Protein AF-A0A7S1FK94-F1 (afdb_monomer)

Organism: Noctiluca scintillans (NCBI:txid2966)

Foldseek 3Di:
DVVVVVVVVVVVVVVLVVVVVVLVVVVVVCVVVPPPDPVVVVVSVVVVVVSVVVVVVVVVVVVVVVVVVVVPDPPPDPPPDDPDPPDDDDDDDDDDDDDDDDDDDDDDDDDDDDDDDDDDDDDDDDDDDDDDDDDPPPPDPPPPPPVVPDPPPVCPPCVVVVVVVVVVVVVVVVVVVVVCLDLVVVLVVCCVVCVQCLPPVDPPRHDADEAEEDEDLACPDSVVVSVVVSCVVRVYHYDYDYDPQDDDPPDDRSRPPD

Radius of gyration: 39.25 Å; Cα contacts (8 Å, |Δi|>4): 78; chains: 1; bounding box: 86×48×111 Å

Sequence (258 aa):
NSRRCTWRLLVYMVVSVVAIVFLFLWQWAALQCGFNFMVLRFASLCLFLCFFVWSLMLWTHLALTLFFRRISFPATAPSEGEMVPVAVMDSDEDLDCCYTIQNPTSREQLNGRMPSNRSVSSWVVGPRASFLGGSGVRRTKISGSQRVRLCCMKCGSGYCVIVALLISSYVLLRCLGVYWQSYGALEAELDDRWGFLIDDTRDDVSAPVWLGEFGTDSSGSRWWRHITRYAQGHHLDFAYWSFNGEKRTNHDESFGIV

Mean predicted aligned error: 18.37 Å

InterPro domains:
  IPR017853 Glycoside hydrolase superfamily [SSF51445] (180-250)

Secondary structure (DSSP, 8-state):
-HHHHHHHHHHHHHHHHHHHHHHHHHHHHHHHTT---HHHHHHHHHHHHHHHHHHHHHHHHHHHHHHHHHHS-------S---------------------------------------------------------------TTSTTS-STTS---HHHHHHHHHHHHHHHHHHHHHHHTSHHHHHHHHHHHTGGGS-TT-TTT----EEEEE--S-TT-HHHHHHHHHHHHTT-EEEE--TT----TTS---SS--

pLDDT: mean 72.31, std 17.73, range [38.31, 97.5]

Structure (mmCIF, N/CA/C/O backbone):
data_AF-A0A7S1FK94-F1
#
_entry.id   AF-A0A7S1FK94-F1
#
loop_
_atom_site.group_PDB
_atom_site.id
_atom_site.type_symbol
_atom_site.label_atom_id
_atom_site.label_alt_id
_atom_site.label_comp_id
_atom_site.label_asym_id
_atom_site.label_entity_id
_atom_site.label_seq_id
_atom_site.pdbx_PDB_ins_code
_atom_site.Cartn_x
_atom_site.Cartn_y
_atom_site.Cartn_z
_atom_site.occupancy
_atom_site.B_iso_or_equiv
_atom_site.auth_seq_id
_atom_site.auth_comp_id
_atom_site.auth_asym_id
_atom_site.auth_atom_id
_atom_site.pdbx_PDB_model_num
ATOM 1 N N . ASN A 1 1 ? 45.232 12.656 -27.172 1.00 58.41 1 ASN A N 1
ATOM 2 C CA . ASN A 1 1 ? 43.784 12.504 -26.879 1.00 58.41 1 ASN A CA 1
ATOM 3 C C . ASN A 1 1 ? 43.406 11.374 -25.911 1.00 58.41 1 ASN A C 1
ATOM 5 O O . ASN A 1 1 ? 42.414 11.534 -25.215 1.00 58.41 1 ASN A O 1
ATOM 9 N N . SER A 1 2 ? 44.175 10.280 -25.789 1.00 57.91 2 SER A N 1
ATOM 10 C CA . SER A 1 2 ? 43.856 9.157 -24.875 1.00 57.91 2 SER A CA 1
ATOM 11 C C . SER A 1 2 ? 43.734 9.557 -23.386 1.00 57.91 2 SER A C 1
ATOM 13 O O . SER A 1 2 ? 42.733 9.243 -22.745 1.00 57.91 2 SER A O 1
ATOM 15 N N . ARG A 1 3 ? 44.662 10.376 -22.860 1.00 63.84 3 ARG A N 1
ATOM 16 C CA . ARG A 1 3 ? 44.668 10.792 -21.438 1.00 63.84 3 ARG A CA 1
ATOM 17 C C . ARG A 1 3 ? 43.469 11.650 -20.998 1.00 63.84 3 ARG A C 1
ATOM 19 O O . ARG A 1 3 ? 43.142 11.672 -19.820 1.00 63.84 3 ARG A O 1
ATOM 26 N N . ARG A 1 4 ? 42.793 12.350 -21.921 1.00 72.12 4 ARG A N 1
ATOM 27 C CA . ARG A 1 4 ? 41.588 13.143 -21.594 1.00 72.12 4 ARG A CA 1
ATOM 28 C C . ARG A 1 4 ? 40.328 12.271 -21.492 1.00 72.12 4 ARG A C 1
ATOM 30 O O . ARG A 1 4 ? 39.404 12.639 -20.776 1.00 72.12 4 ARG A O 1
ATOM 37 N N . CYS A 1 5 ? 40.294 11.117 -22.169 1.00 65.19 5 CYS A N 1
ATOM 38 C CA . CYS A 1 5 ? 39.179 10.167 -22.065 1.00 65.19 5 CYS A CA 1
ATOM 39 C C . CYS A 1 5 ? 39.219 9.382 -20.750 1.00 65.19 5 CYS A C 1
ATOM 41 O O . CYS A 1 5 ? 38.184 9.224 -20.109 1.00 65.19 5 CYS A O 1
ATOM 43 N N . THR A 1 6 ? 40.404 8.944 -20.317 1.00 75.19 6 THR A N 1
ATOM 44 C CA . THR A 1 6 ? 40.563 8.219 -19.046 1.00 75.19 6 THR A CA 1
ATOM 45 C C . THR A 1 6 ? 40.198 9.082 -17.841 1.00 75.19 6 THR A C 1
ATOM 47 O O . THR A 1 6 ? 39.550 8.594 -16.923 1.00 75.19 6 THR A O 1
ATOM 50 N N . TRP A 1 7 ? 40.524 10.378 -17.871 1.00 77.88 7 TRP A N 1
ATOM 51 C CA . TRP A 1 7 ? 40.192 11.295 -16.776 1.00 77.88 7 TRP A CA 1
ATOM 52 C C . TRP A 1 7 ? 38.682 11.516 -16.619 1.00 77.88 7 TRP A C 1
ATOM 54 O O . TRP A 1 7 ? 38.168 11.492 -15.507 1.00 77.88 7 TRP A O 1
ATOM 64 N N . ARG A 1 8 ? 37.942 11.660 -17.727 1.00 79.06 8 ARG A N 1
ATOM 65 C CA . ARG A 1 8 ? 36.474 11.789 -17.681 1.00 79.06 8 ARG A CA 1
ATOM 66 C C . ARG A 1 8 ? 35.814 10.527 -17.128 1.00 79.06 8 ARG A C 1
ATOM 68 O O . ARG A 1 8 ? 34.938 10.632 -16.281 1.00 79.06 8 ARG A O 1
ATOM 75 N N . LEU A 1 9 ? 36.272 9.350 -17.557 1.00 74.62 9 LEU A N 1
ATOM 76 C CA . LEU A 1 9 ? 35.799 8.062 -17.037 1.00 74.62 9 LEU A CA 1
ATOM 77 C C . LEU A 1 9 ? 36.039 7.914 -15.531 1.00 74.62 9 LEU A C 1
ATOM 79 O O . LEU A 1 9 ? 35.134 7.499 -14.811 1.00 74.62 9 LEU A O 1
ATOM 83 N N . LEU A 1 10 ? 37.225 8.305 -15.060 1.00 81.56 10 LEU A N 1
ATOM 84 C CA . LEU A 1 10 ? 37.561 8.286 -13.640 1.00 81.56 10 LEU A CA 1
ATOM 85 C C . LEU A 1 10 ? 36.635 9.212 -12.837 1.00 81.56 10 LEU A C 1
ATOM 87 O O . LEU A 1 10 ? 36.090 8.796 -11.821 1.00 81.56 10 LEU A O 1
ATOM 91 N N . VAL A 1 11 ? 36.398 10.437 -13.321 1.00 85.50 11 VAL A N 1
ATOM 92 C CA . VAL A 1 11 ? 35.489 11.394 -12.670 1.00 85.50 11 VAL A CA 1
ATOM 93 C C . VAL A 1 11 ? 34.067 10.842 -12.596 1.00 85.50 11 VAL A C 1
ATOM 95 O O . VAL A 1 11 ? 33.463 10.887 -11.529 1.00 85.50 11 VAL A O 1
ATOM 98 N N . TYR A 1 12 ? 33.540 10.266 -13.681 1.00 76.25 12 TYR A N 1
ATOM 99 C CA . TYR A 1 12 ? 32.202 9.667 -13.659 1.00 76.25 12 TYR A CA 1
ATOM 100 C C . TYR A 1 12 ? 32.105 8.482 -12.697 1.00 76.25 12 TYR A C 1
ATOM 102 O O . TYR A 1 12 ? 31.100 8.359 -11.995 1.00 76.25 12 TYR A O 1
ATOM 110 N N . MET A 1 13 ? 33.141 7.640 -12.618 1.00 78.00 13 MET A N 1
ATOM 111 C CA . MET A 1 13 ? 33.193 6.559 -11.632 1.00 78.00 13 MET A CA 1
ATOM 112 C C . MET A 1 13 ? 33.174 7.100 -10.203 1.00 78.00 13 MET A C 1
ATOM 114 O O . MET A 1 13 ? 32.351 6.660 -9.405 1.00 78.00 13 MET A O 1
ATOM 118 N N . VAL A 1 14 ? 34.021 8.084 -9.892 1.00 85.25 14 VAL A N 1
ATOM 119 C CA . VAL A 1 14 ? 34.095 8.675 -8.549 1.00 85.25 14 VAL A CA 1
ATOM 120 C C . VAL A 1 14 ? 32.767 9.328 -8.167 1.00 85.25 14 VAL A C 1
ATOM 122 O O . VAL A 1 14 ? 32.246 9.046 -7.094 1.00 85.25 14 VAL A O 1
ATOM 125 N N . VAL A 1 15 ? 32.167 10.126 -9.055 1.00 82.06 15 VAL A N 1
ATOM 126 C CA . VAL A 1 15 ? 30.867 10.771 -8.801 1.00 82.06 15 VAL A CA 1
ATOM 127 C C . VAL A 1 15 ? 29.762 9.733 -8.584 1.00 82.06 15 VAL A C 1
ATOM 129 O O . VAL A 1 15 ? 28.951 9.889 -7.674 1.00 82.06 15 VAL A O 1
ATOM 132 N N . SER A 1 16 ? 29.752 8.649 -9.364 1.00 78.12 16 SER A N 1
ATOM 133 C CA . SER A 1 16 ? 28.753 7.580 -9.215 1.00 78.12 16 SER A CA 1
ATOM 134 C C . SER A 1 16 ? 28.905 6.840 -7.888 1.00 78.12 16 SER A C 1
ATOM 136 O O . SER A 1 16 ? 27.914 6.591 -7.208 1.00 78.12 16 SER A O 1
ATOM 138 N N . VAL A 1 17 ? 30.140 6.520 -7.490 1.00 81.19 17 VAL A N 1
ATOM 139 C CA . VAL A 1 17 ? 30.419 5.859 -6.207 1.00 81.19 17 VAL A CA 1
ATOM 140 C C . VAL A 1 17 ? 30.039 6.769 -5.040 1.00 81.19 17 VAL A C 1
ATOM 142 O O . VAL A 1 17 ? 29.364 6.315 -4.121 1.00 81.19 17 VAL A O 1
ATOM 145 N N . VAL A 1 18 ? 30.391 8.057 -5.096 1.00 83.94 18 VAL A N 1
ATOM 146 C CA . VAL A 1 18 ? 30.016 9.037 -4.063 1.00 83.94 18 VAL A CA 1
ATOM 147 C C . VAL A 1 18 ? 28.494 9.165 -3.951 1.00 83.94 18 VAL A C 1
ATOM 149 O O . VAL A 1 18 ? 27.973 9.155 -2.839 1.00 83.94 18 VAL A O 1
ATOM 152 N N . ALA A 1 19 ? 27.769 9.214 -5.072 1.00 80.50 19 ALA A N 1
ATOM 153 C CA . ALA A 1 19 ? 26.308 9.262 -5.068 1.00 80.50 19 ALA A CA 1
ATOM 154 C C . ALA A 1 19 ? 25.684 7.999 -4.446 1.00 80.50 19 ALA A C 1
ATOM 156 O O . ALA A 1 19 ? 24.764 8.108 -3.637 1.00 80.50 19 ALA A O 1
ATOM 157 N N . ILE A 1 20 ? 26.208 6.810 -4.768 1.00 80.50 20 ILE A N 1
ATOM 158 C CA . ILE A 1 20 ? 25.744 5.542 -4.183 1.00 80.50 20 ILE A CA 1
ATOM 159 C C . ILE A 1 20 ? 25.988 5.523 -2.671 1.00 80.50 20 ILE A C 1
ATOM 161 O O . ILE A 1 20 ? 25.076 5.198 -1.913 1.00 80.50 20 ILE A O 1
ATOM 165 N N . VAL A 1 21 ? 27.187 5.906 -2.225 1.00 82.19 21 VAL A N 1
ATOM 166 C CA . VAL A 1 21 ? 27.528 5.964 -0.795 1.00 82.19 21 VAL A CA 1
ATOM 167 C C . VAL A 1 21 ? 26.631 6.964 -0.065 1.00 82.19 21 VAL A C 1
ATOM 169 O O . VAL A 1 21 ? 26.117 6.648 1.004 1.00 82.19 21 VAL A O 1
ATOM 172 N N . PHE A 1 22 ? 26.377 8.135 -0.652 1.00 83.50 22 PHE A N 1
ATOM 173 C CA . PHE A 1 22 ? 25.498 9.142 -0.059 1.00 83.50 22 PHE A CA 1
ATOM 174 C C . PHE A 1 22 ? 24.050 8.646 0.072 1.00 83.50 22 PHE A C 1
ATOM 176 O O . PHE A 1 22 ? 23.436 8.825 1.122 1.00 83.50 22 PHE A O 1
ATOM 183 N N . LEU A 1 23 ? 23.517 7.962 -0.948 1.00 79.38 23 LEU A N 1
ATOM 184 C CA . LEU A 1 23 ? 22.186 7.343 -0.888 1.00 79.38 23 LEU A CA 1
ATOM 185 C C . LEU A 1 23 ? 22.103 6.262 0.196 1.00 79.38 23 LEU A C 1
ATOM 187 O O . LEU A 1 23 ? 21.102 6.184 0.908 1.00 79.38 23 LEU A O 1
ATOM 191 N N . PHE A 1 24 ? 23.160 5.463 0.350 1.00 81.00 24 PHE A N 1
ATOM 192 C CA . PHE A 1 24 ? 23.227 4.417 1.369 1.00 81.00 24 PHE A CA 1
ATOM 193 C C . PHE A 1 24 ? 23.283 5.006 2.785 1.00 81.00 24 PHE A C 1
ATOM 195 O O . PHE A 1 24 ? 22.547 4.571 3.669 1.00 81.00 24 PHE A O 1
ATOM 202 N N . LEU A 1 25 ? 24.106 6.041 2.989 1.00 82.00 25 LEU A N 1
ATOM 203 C CA . LEU A 1 25 ? 24.198 6.763 4.261 1.00 82.00 25 LEU A CA 1
ATOM 204 C C . LEU A 1 25 ? 22.883 7.465 4.609 1.00 82.00 25 LEU A C 1
ATOM 206 O O . LEU A 1 25 ? 22.470 7.438 5.767 1.00 82.00 25 LEU A O 1
ATOM 210 N N . TRP A 1 26 ? 22.194 8.039 3.621 1.00 82.19 26 TRP A N 1
ATOM 211 C CA . TRP A 1 26 ? 20.877 8.633 3.832 1.00 82.19 26 TRP A CA 1
ATOM 212 C C . TRP A 1 26 ? 19.838 7.571 4.221 1.00 82.19 26 TRP A C 1
ATOM 214 O O . TRP A 1 26 ? 19.131 7.756 5.211 1.00 82.19 26 TRP A O 1
ATOM 224 N N . GLN A 1 27 ? 19.771 6.431 3.524 1.00 77.06 27 GLN A N 1
ATOM 225 C CA . GLN A 1 27 ? 18.874 5.333 3.914 1.00 77.06 27 GLN A CA 1
ATOM 226 C C . GLN A 1 27 ? 19.168 4.815 5.325 1.00 77.06 27 GLN A C 1
ATOM 228 O O . GLN A 1 27 ? 18.238 4.591 6.101 1.00 77.06 27 GLN A O 1
ATOM 233 N N . TRP A 1 28 ? 20.446 4.662 5.675 1.00 82.31 28 TRP A N 1
ATOM 234 C CA . TRP A 1 28 ? 20.862 4.224 7.004 1.00 82.31 28 TRP A CA 1
ATOM 235 C C . TRP A 1 28 ? 20.478 5.234 8.095 1.00 82.31 28 TRP A C 1
ATOM 237 O O . TRP A 1 28 ? 19.907 4.845 9.112 1.00 82.31 28 TRP A O 1
ATOM 247 N N . ALA A 1 29 ? 20.692 6.533 7.864 1.00 78.81 29 ALA A N 1
ATOM 248 C CA . ALA A 1 29 ? 20.262 7.585 8.786 1.00 78.81 29 ALA A CA 1
ATOM 249 C C . ALA A 1 29 ? 18.728 7.628 8.936 1.00 78.81 29 ALA A C 1
ATOM 251 O O . ALA A 1 29 ? 18.215 7.740 10.047 1.00 78.81 29 ALA A O 1
ATOM 252 N N . ALA A 1 30 ? 17.984 7.460 7.838 1.00 70.75 30 ALA A N 1
ATOM 253 C CA . ALA A 1 30 ? 16.522 7.413 7.863 1.00 70.75 30 ALA A CA 1
ATOM 254 C C . ALA A 1 30 ? 15.977 6.198 8.640 1.00 70.75 30 ALA A C 1
ATOM 256 O O . ALA A 1 30 ? 14.941 6.308 9.295 1.00 70.75 30 ALA A O 1
ATOM 257 N N . LEU A 1 31 ? 16.678 5.057 8.599 1.00 72.81 31 LEU A N 1
ATOM 258 C CA . LEU A 1 31 ? 16.360 3.870 9.400 1.00 72.81 31 LEU A CA 1
ATOM 259 C C . LEU A 1 31 ? 16.550 4.118 10.903 1.00 72.81 31 LEU A C 1
ATOM 261 O O . LEU A 1 31 ? 15.706 3.697 11.689 1.00 72.81 31 LEU A O 1
ATOM 265 N N . GLN A 1 32 ? 17.616 4.821 11.296 1.00 78.50 32 GLN A N 1
ATOM 266 C CA . GLN A 1 32 ? 17.903 5.128 12.705 1.00 78.50 32 GLN A CA 1
ATOM 267 C C . GLN A 1 32 ? 16.914 6.131 13.314 1.00 78.50 32 GLN A C 1
ATOM 269 O O . GLN A 1 32 ? 16.614 6.060 14.501 1.00 78.50 32 GLN A O 1
ATOM 274 N N . CYS A 1 33 ? 16.362 7.046 12.515 1.00 76.12 33 CYS A N 1
ATOM 275 C CA . CYS A 1 33 ? 15.446 8.076 13.011 1.00 76.12 33 CYS A CA 1
ATOM 276 C C . CYS A 1 33 ? 13.993 7.605 13.217 1.00 76.12 33 CYS A C 1
ATOM 278 O O . CYS A 1 33 ? 13.135 8.444 13.481 1.00 76.12 33 CYS A O 1
ATOM 280 N N . GLY A 1 34 ? 13.680 6.310 13.071 1.00 60.22 34 GLY A N 1
ATOM 281 C CA . GLY A 1 34 ? 12.337 5.773 13.352 1.00 60.22 34 GLY A CA 1
ATOM 282 C C . GLY A 1 34 ? 11.213 6.357 12.483 1.00 60.22 34 GLY A C 1
ATOM 283 O O . GLY A 1 34 ? 10.035 6.198 12.793 1.00 60.22 34 GLY A O 1
ATOM 284 N N . PHE A 1 35 ? 11.552 7.043 11.387 1.00 57.69 35 PHE A N 1
ATOM 285 C CA . PHE A 1 35 ? 10.573 7.679 10.512 1.00 57.69 35 PHE A CA 1
ATOM 286 C C . PHE A 1 35 ? 9.861 6.613 9.666 1.00 57.69 35 PHE A C 1
ATOM 288 O O . PHE A 1 35 ? 10.364 6.144 8.641 1.00 57.69 35 PHE A O 1
ATOM 295 N N . ASN A 1 36 ? 8.661 6.238 10.107 1.00 56.22 36 ASN A N 1
ATOM 296 C CA . ASN A 1 36 ? 7.757 5.275 9.473 1.00 56.22 36 ASN A CA 1
ATOM 297 C C . ASN A 1 36 ? 7.070 5.838 8.212 1.00 56.22 36 ASN A C 1
ATOM 299 O O . ASN A 1 36 ? 5.850 5.822 8.080 1.00 56.22 36 ASN A O 1
ATOM 303 N N . PHE A 1 37 ? 7.843 6.328 7.241 1.00 61.94 37 PHE A N 1
ATOM 304 C CA . PHE A 1 37 ? 7.302 6.631 5.916 1.00 61.94 37 PHE A CA 1
ATOM 305 C C . PHE A 1 37 ? 7.664 5.525 4.928 1.00 61.94 37 PHE A C 1
ATOM 307 O O . PHE A 1 37 ? 8.642 5.598 4.179 1.00 61.94 37 PHE A O 1
ATOM 314 N N . MET A 1 38 ? 6.801 4.512 4.884 1.00 63.00 38 MET A N 1
ATOM 315 C CA . MET A 1 38 ? 6.767 3.482 3.842 1.00 63.00 38 MET A CA 1
ATOM 316 C C . MET A 1 38 ? 6.782 4.107 2.430 1.00 63.00 38 MET A C 1
ATOM 318 O O . MET A 1 38 ? 7.472 3.623 1.536 1.00 63.00 38 MET A O 1
ATOM 322 N N . VAL A 1 39 ? 6.131 5.267 2.268 1.00 64.38 39 VAL A N 1
ATOM 323 C CA . VAL A 1 39 ? 6.123 6.071 1.034 1.00 64.38 39 VAL A CA 1
ATOM 324 C C . VAL A 1 39 ? 7.507 6.645 0.699 1.00 64.38 39 VAL A C 1
ATOM 326 O O . VAL A 1 39 ? 7.907 6.623 -0.462 1.00 64.38 39 VAL A O 1
ATOM 329 N N . LEU A 1 40 ? 8.280 7.103 1.693 1.00 68.00 40 LEU A N 1
ATOM 330 C CA . LEU A 1 40 ? 9.631 7.633 1.467 1.00 68.00 40 LEU A CA 1
ATOM 331 C C . LEU A 1 40 ? 10.612 6.509 1.119 1.00 68.00 40 LEU A C 1
ATOM 333 O O . LEU A 1 40 ? 11.468 6.685 0.253 1.00 68.00 40 LEU A O 1
ATOM 337 N N . ARG A 1 41 ? 10.454 5.331 1.741 1.00 70.44 41 ARG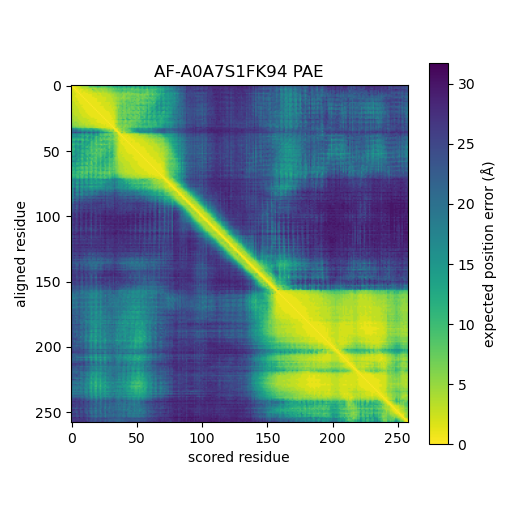 A N 1
ATOM 338 C CA . ARG A 1 41 ? 11.221 4.127 1.380 1.00 70.44 41 ARG A CA 1
ATOM 339 C C . ARG A 1 41 ? 10.910 3.682 -0.043 1.00 70.44 41 ARG A C 1
ATOM 341 O O . ARG A 1 41 ? 11.835 3.379 -0.791 1.00 70.44 41 ARG A O 1
ATOM 348 N N . PHE A 1 42 ? 9.640 3.711 -0.441 1.00 74.19 42 PHE A N 1
ATOM 349 C CA . PHE A 1 42 ? 9.228 3.360 -1.798 1.00 74.19 42 PHE A CA 1
ATOM 350 C C . PHE A 1 42 ? 9.737 4.372 -2.833 1.00 74.19 42 PHE A C 1
ATOM 352 O O . PHE A 1 42 ? 10.287 3.976 -3.859 1.00 74.19 42 PHE A O 1
ATOM 359 N N . ALA A 1 43 ? 9.643 5.674 -2.543 1.00 74.00 43 ALA A N 1
ATOM 360 C CA . ALA A 1 43 ? 10.191 6.729 -3.393 1.00 74.00 43 ALA A CA 1
ATOM 361 C C . ALA A 1 43 ? 11.723 6.633 -3.510 1.00 74.00 43 ALA A C 1
ATOM 363 O O . ALA A 1 43 ? 12.264 6.740 -4.609 1.00 74.00 43 ALA A O 1
ATOM 364 N N . SER A 1 44 ? 12.419 6.356 -2.404 1.00 76.81 44 SER A N 1
ATOM 365 C CA . SER A 1 44 ? 13.870 6.136 -2.381 1.00 76.81 44 SER A CA 1
ATOM 366 C C . SER A 1 44 ? 14.274 4.910 -3.204 1.00 76.81 44 SER A C 1
ATOM 368 O O . SER A 1 44 ? 15.185 5.005 -4.024 1.00 76.81 44 SER A O 1
ATOM 370 N N . LEU A 1 45 ? 13.559 3.788 -3.065 1.00 79.56 45 LEU A N 1
ATOM 371 C CA . LEU A 1 45 ? 13.759 2.590 -3.888 1.00 79.56 45 LEU A CA 1
ATOM 372 C C . LEU A 1 45 ? 13.515 2.870 -5.373 1.00 79.56 45 LEU A C 1
ATOM 374 O O . LEU A 1 45 ? 14.311 2.448 -6.207 1.00 79.56 45 LEU A O 1
ATOM 378 N N . CYS A 1 46 ? 12.464 3.619 -5.712 1.00 78.25 46 CYS A N 1
ATOM 379 C CA . CYS A 1 46 ? 12.186 4.005 -7.094 1.00 78.25 46 CYS A CA 1
ATOM 380 C C . CYS A 1 46 ? 13.304 4.882 -7.671 1.00 78.25 46 CYS A C 1
ATOM 382 O O . CYS A 1 46 ? 13.780 4.615 -8.772 1.00 78.25 46 CYS A O 1
ATOM 384 N N . LEU A 1 47 ? 13.772 5.888 -6.926 1.00 79.25 47 LEU A N 1
ATOM 385 C CA . LEU A 1 47 ? 14.888 6.741 -7.348 1.00 79.25 47 LEU A CA 1
ATOM 386 C C . LEU A 1 47 ? 16.189 5.945 -7.492 1.00 79.25 47 LEU A C 1
ATOM 388 O O . LEU A 1 47 ? 16.916 6.138 -8.467 1.00 79.25 47 LEU A O 1
ATOM 392 N N . PHE A 1 48 ? 16.455 5.016 -6.572 1.00 81.38 48 PHE A N 1
ATOM 393 C CA . PHE A 1 48 ? 17.612 4.129 -6.641 1.00 81.38 48 PHE A CA 1
ATOM 394 C C . PHE A 1 48 ? 17.558 3.228 -7.877 1.00 81.38 48 PHE A C 1
ATOM 396 O O . PHE A 1 48 ? 18.540 3.142 -8.610 1.00 81.38 48 PHE A O 1
ATOM 403 N N . LEU A 1 49 ? 16.409 2.609 -8.161 1.00 81.25 49 LEU A N 1
ATOM 404 C CA . LEU A 1 49 ? 16.222 1.776 -9.350 1.00 81.25 49 LEU A CA 1
ATOM 405 C C . LEU A 1 49 ? 16.347 2.594 -10.640 1.00 81.25 49 LEU A C 1
ATOM 407 O O . LEU A 1 49 ? 17.030 2.158 -11.564 1.00 81.25 49 LEU A O 1
ATOM 411 N N . CYS A 1 50 ? 15.771 3.798 -10.695 1.00 79.88 50 CYS A N 1
ATOM 412 C CA . CYS A 1 50 ? 15.933 4.708 -11.831 1.00 79.88 50 CYS A CA 1
ATOM 413 C C . CYS A 1 50 ? 17.406 5.073 -12.059 1.00 79.88 50 CYS A C 1
ATOM 415 O O . CYS A 1 50 ? 17.889 5.007 -13.191 1.00 79.88 50 CYS A O 1
ATOM 417 N N . PHE A 1 51 ? 18.138 5.407 -10.992 1.00 81.00 51 PHE A N 1
ATOM 418 C CA . PHE A 1 51 ? 19.561 5.734 -11.080 1.00 81.00 51 PHE A CA 1
ATOM 419 C C . PHE A 1 51 ? 20.404 4.519 -11.482 1.00 81.00 51 PHE A C 1
ATOM 421 O O . PHE A 1 51 ? 21.294 4.632 -12.326 1.00 81.00 51 PHE A O 1
ATOM 428 N N . PHE A 1 52 ? 20.099 3.344 -10.931 1.00 81.31 52 PHE A N 1
ATOM 429 C CA . PHE A 1 52 ? 20.771 2.093 -11.263 1.00 81.31 52 PHE A CA 1
ATOM 430 C C . PHE A 1 52 ? 20.577 1.726 -12.738 1.00 81.31 52 PHE A C 1
ATOM 432 O O . PHE A 1 52 ? 21.556 1.451 -13.432 1.00 81.31 52 PHE A O 1
ATOM 439 N N . VAL A 1 53 ? 19.342 1.794 -13.247 1.00 81.94 53 VAL A N 1
ATOM 440 C CA . VAL A 1 53 ? 19.035 1.539 -14.663 1.00 81.94 53 VAL A CA 1
ATOM 441 C C . VAL A 1 53 ? 19.732 2.560 -15.561 1.00 81.94 53 VAL A C 1
ATOM 443 O O . VAL A 1 53 ? 20.374 2.168 -16.536 1.00 81.94 53 VAL A O 1
ATOM 446 N N . TRP A 1 54 ? 19.680 3.850 -15.220 1.00 84.44 54 TRP A N 1
ATOM 447 C CA . TRP A 1 54 ? 20.366 4.899 -15.979 1.00 84.44 54 TRP A CA 1
ATOM 448 C C . TRP A 1 54 ? 21.886 4.681 -16.027 1.00 84.44 54 TRP A C 1
ATOM 450 O O . TRP A 1 54 ? 22.494 4.764 -17.097 1.00 84.44 54 TRP A O 1
ATOM 460 N N . SER A 1 55 ? 22.492 4.313 -14.896 1.00 81.25 55 SER A N 1
ATOM 461 C CA . SER A 1 55 ? 23.913 3.966 -14.810 1.00 81.25 55 SER A CA 1
ATOM 462 C C . SER A 1 55 ? 24.248 2.751 -15.680 1.00 81.25 55 SER A C 1
ATOM 464 O O . SER A 1 55 ? 25.200 2.794 -16.461 1.00 81.25 55 SER A O 1
ATOM 466 N N . LEU A 1 56 ? 23.431 1.694 -15.637 1.00 81.12 56 LEU A N 1
ATOM 467 C CA . LEU A 1 56 ? 23.622 0.501 -16.467 1.00 81.12 56 LEU A CA 1
ATOM 468 C C . LEU A 1 56 ? 23.539 0.830 -17.969 1.00 81.12 56 LEU A C 1
ATOM 470 O O . LEU A 1 56 ? 24.335 0.332 -18.770 1.00 81.12 56 LEU A O 1
ATOM 474 N N . MET A 1 57 ? 22.607 1.704 -18.362 1.00 80.81 57 MET A N 1
ATOM 475 C CA . MET A 1 57 ? 22.482 2.188 -19.741 1.00 80.81 57 MET A CA 1
ATOM 476 C C . MET A 1 57 ? 23.705 3.001 -20.174 1.00 80.81 57 MET A C 1
ATOM 478 O O . MET A 1 57 ? 24.216 2.812 -21.280 1.00 80.81 57 MET A O 1
ATOM 482 N N . LEU A 1 58 ? 24.223 3.863 -19.297 1.00 83.56 58 LEU A N 1
ATOM 483 C CA . LEU A 1 58 ? 25.436 4.625 -19.576 1.00 83.56 58 LEU A CA 1
ATOM 484 C C . LEU A 1 58 ? 26.641 3.691 -19.751 1.00 83.56 58 LEU A C 1
ATOM 486 O O . LEU A 1 58 ? 27.372 3.813 -20.734 1.00 83.56 58 LEU A O 1
ATOM 490 N N . TRP A 1 59 ? 26.813 2.716 -18.854 1.00 83.62 59 TRP A N 1
ATOM 491 C CA . TRP A 1 59 ? 27.894 1.729 -18.913 1.00 83.62 59 TRP A CA 1
ATOM 492 C C . TRP A 1 59 ? 27.834 0.856 -20.164 1.00 83.62 59 TRP A C 1
ATOM 494 O O . TRP A 1 59 ? 28.857 0.659 -20.820 1.00 83.62 59 TRP A O 1
ATOM 504 N N . THR A 1 60 ? 26.650 0.367 -20.532 1.00 81.00 60 THR A N 1
ATOM 505 C CA . THR A 1 60 ? 26.467 -0.443 -21.748 1.00 81.00 60 THR A CA 1
ATOM 506 C C . THR A 1 60 ? 26.746 0.365 -23.011 1.00 81.00 60 THR A C 1
ATOM 508 O O . THR A 1 60 ? 27.471 -0.113 -23.884 1.00 81.00 60 THR A O 1
ATOM 511 N N . HIS A 1 61 ? 26.276 1.612 -23.094 1.00 84.62 61 HIS A N 1
ATOM 512 C CA . HIS A 1 61 ? 26.592 2.494 -24.219 1.00 84.62 61 HIS A CA 1
ATOM 513 C C . HIS A 1 61 ? 28.103 2.752 -24.333 1.00 84.62 61 HIS A C 1
ATOM 515 O O . HIS A 1 61 ? 28.678 2.713 -25.425 1.00 84.62 61 HIS A O 1
ATOM 521 N N . LEU A 1 62 ? 28.772 2.988 -23.204 1.00 82.06 62 LEU A N 1
ATOM 522 C CA . LEU A 1 62 ? 30.208 3.259 -23.161 1.00 82.06 62 LEU A CA 1
ATOM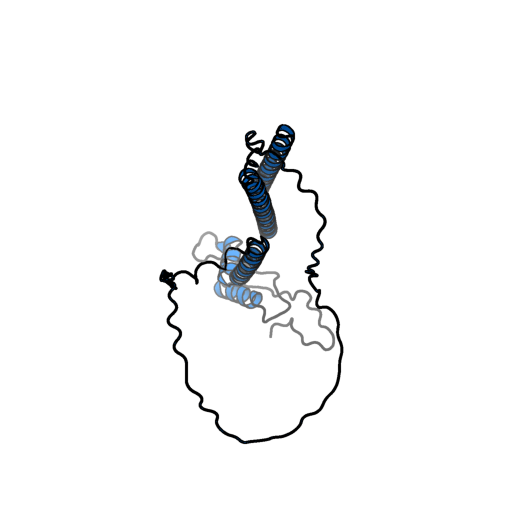 523 C C . LEU A 1 62 ? 31.024 2.013 -23.535 1.00 82.06 62 LEU A C 1
ATOM 525 O O . LEU A 1 62 ? 31.942 2.107 -24.351 1.00 82.06 62 LEU A O 1
ATOM 529 N N . ALA A 1 63 ? 30.636 0.838 -23.033 1.00 82.88 63 ALA A N 1
ATOM 530 C CA . ALA A 1 63 ? 31.230 -0.444 -23.400 1.00 82.88 63 ALA A CA 1
ATOM 531 C C . ALA A 1 63 ? 31.074 -0.737 -24.900 1.00 82.88 63 ALA A C 1
ATOM 533 O O . ALA A 1 63 ? 32.055 -1.091 -25.553 1.00 82.88 63 ALA A O 1
ATOM 534 N N . LEU A 1 64 ? 29.883 -0.514 -25.469 1.00 81.06 64 LEU A N 1
ATOM 535 C CA . LEU A 1 64 ? 29.639 -0.667 -26.906 1.00 81.06 64 LEU A CA 1
ATOM 536 C C . LEU A 1 64 ? 30.478 0.317 -27.727 1.00 81.06 64 LEU A C 1
ATOM 538 O O . LEU A 1 64 ? 31.109 -0.084 -28.700 1.00 81.06 64 LEU A O 1
ATOM 542 N N . THR A 1 65 ? 30.560 1.581 -27.309 1.00 82.81 65 THR A N 1
ATOM 543 C CA . THR A 1 65 ? 31.378 2.596 -27.995 1.00 82.81 65 THR A CA 1
ATOM 544 C C . THR A 1 65 ? 32.858 2.197 -28.015 1.00 82.81 65 THR A C 1
ATOM 546 O O . THR A 1 65 ? 33.525 2.318 -29.045 1.00 82.81 65 THR A O 1
ATOM 549 N N . LEU A 1 66 ? 33.383 1.682 -26.898 1.00 81.38 66 LEU A N 1
ATOM 550 C CA . LEU A 1 66 ? 34.760 1.186 -26.816 1.00 81.38 66 LEU A CA 1
ATOM 551 C C . LEU A 1 66 ? 34.968 -0.090 -27.641 1.00 81.38 66 LEU A C 1
ATOM 553 O O . LEU A 1 66 ? 36.002 -0.233 -28.295 1.00 81.38 66 LEU A O 1
ATOM 557 N N . PHE A 1 67 ? 33.987 -0.992 -27.643 1.00 83.12 67 PHE A N 1
ATOM 558 C CA . PHE A 1 67 ? 34.012 -2.225 -28.423 1.00 83.12 67 PHE A CA 1
ATOM 559 C C . PHE A 1 67 ? 34.044 -1.941 -29.930 1.00 83.12 67 PHE A C 1
ATOM 561 O O . PHE A 1 67 ? 34.935 -2.432 -30.622 1.00 83.12 67 PHE A O 1
ATOM 568 N N . PHE A 1 68 ? 33.160 -1.074 -30.433 1.00 79.00 68 PHE A N 1
ATOM 569 C CA . PHE A 1 68 ? 33.155 -0.678 -31.845 1.00 79.00 68 PHE A CA 1
ATOM 570 C C . PHE A 1 68 ? 34.437 0.046 -32.249 1.00 79.00 68 PHE A C 1
ATOM 572 O O . PHE A 1 68 ? 34.978 -0.228 -33.317 1.00 79.00 68 PHE A O 1
ATOM 579 N N . ARG A 1 69 ? 34.992 0.886 -31.369 1.00 77.44 69 ARG A N 1
ATOM 580 C CA . ARG A 1 69 ? 36.283 1.541 -31.614 1.00 77.44 69 ARG A CA 1
ATOM 581 C C . ARG A 1 69 ? 37.451 0.554 -31.708 1.00 77.44 69 ARG A C 1
ATOM 583 O O . ARG A 1 69 ? 38.422 0.843 -32.397 1.00 77.44 69 ARG A O 1
ATOM 590 N N . ARG A 1 70 ? 37.376 -0.591 -31.021 1.00 79.31 70 ARG A N 1
ATOM 591 C CA . ARG A 1 70 ? 38.385 -1.661 -31.097 1.00 79.31 70 ARG A CA 1
ATOM 592 C C . ARG A 1 70 ? 38.232 -2.527 -32.351 1.00 79.31 70 ARG A C 1
ATOM 594 O O . ARG A 1 70 ? 39.221 -3.083 -32.812 1.00 79.31 70 ARG A O 1
ATOM 601 N N . ILE A 1 71 ? 37.011 -2.647 -32.875 1.00 79.62 71 ILE A N 1
ATOM 602 C CA . ILE A 1 71 ? 36.692 -3.436 -34.077 1.00 79.62 71 ILE A CA 1
ATOM 603 C C . ILE A 1 71 ? 36.885 -2.640 -35.366 1.00 79.62 71 ILE A C 1
ATOM 605 O O . ILE A 1 71 ? 36.983 -3.250 -36.426 1.00 79.62 71 ILE A O 1
ATOM 609 N N . SER A 1 72 ? 36.986 -1.309 -35.309 1.00 76.69 72 SER A N 1
ATOM 610 C CA . SER A 1 72 ? 37.502 -0.519 -36.428 1.00 76.69 72 SER A CA 1
ATOM 611 C C . SER A 1 72 ? 38.890 -1.046 -36.797 1.00 76.69 72 SER A C 1
ATOM 613 O O . SER A 1 72 ? 39.883 -0.731 -36.142 1.00 76.69 72 SER A O 1
ATOM 615 N N . PHE A 1 73 ? 38.907 -1.930 -37.798 1.00 58.72 73 PHE A N 1
ATOM 616 C CA . PHE A 1 73 ? 40.077 -2.635 -38.287 1.00 58.72 73 PHE A CA 1
ATOM 617 C C . PHE A 1 73 ? 41.190 -1.622 -38.554 1.00 58.72 73 PHE A C 1
ATOM 619 O O . PHE A 1 73 ? 40.890 -0.521 -39.032 1.00 58.72 73 PHE A O 1
ATOM 626 N N . PRO A 1 74 ? 42.460 -1.959 -38.264 1.00 64.69 74 PRO A N 1
ATOM 627 C CA . PRO A 1 74 ? 43.554 -1.162 -38.786 1.00 64.69 74 PRO A CA 1
ATOM 628 C C . PRO A 1 74 ? 43.334 -1.100 -40.293 1.00 64.69 74 PRO A C 1
ATOM 630 O O . PRO A 1 74 ? 43.279 -2.143 -40.945 1.00 64.69 74 PRO A O 1
ATOM 633 N N . ALA A 1 75 ? 43.113 0.107 -40.821 1.00 65.62 75 ALA A N 1
ATOM 634 C CA . ALA A 1 75 ? 43.173 0.328 -42.251 1.00 65.62 75 ALA A CA 1
ATOM 635 C C . ALA A 1 75 ? 44.504 -0.282 -42.678 1.00 65.62 75 ALA A C 1
ATOM 637 O O . ALA A 1 75 ? 45.554 0.158 -42.206 1.00 65.62 75 ALA A O 1
ATOM 638 N N . THR A 1 76 ? 44.440 -1.381 -43.428 1.00 65.25 76 THR A N 1
ATOM 639 C CA . THR A 1 76 ? 45.611 -2.026 -44.004 1.00 65.25 76 THR A CA 1
ATOM 640 C C . THR A 1 76 ? 46.377 -0.922 -44.697 1.00 65.25 76 THR A C 1
ATOM 642 O O . THR A 1 76 ? 45.874 -0.342 -45.660 1.00 65.25 76 THR A O 1
ATOM 645 N N . ALA A 1 77 ? 47.526 -0.559 -44.124 1.00 64.25 77 ALA A N 1
ATOM 646 C CA . ALA A 1 77 ? 48.425 0.388 -44.745 1.00 64.25 77 ALA A CA 1
ATOM 647 C C . ALA A 1 77 ? 48.652 -0.120 -46.174 1.00 64.25 77 ALA A C 1
ATOM 649 O O . ALA A 1 77 ? 48.889 -1.325 -46.332 1.00 64.25 77 ALA A O 1
ATOM 650 N N . PRO A 1 78 ? 48.491 0.729 -47.202 1.00 65.62 78 PRO A N 1
ATOM 651 C CA . PRO A 1 78 ? 48.784 0.314 -48.561 1.00 65.62 78 PRO A CA 1
ATOM 652 C C . PRO A 1 78 ? 50.219 -0.207 -48.562 1.00 65.62 78 PRO A C 1
ATOM 654 O O . PRO A 1 78 ? 51.137 0.493 -48.140 1.00 65.62 78 PRO A O 1
ATOM 657 N N . SER A 1 79 ? 50.388 -1.474 -48.933 1.00 66.25 79 SER A N 1
ATOM 658 C CA . SER A 1 79 ? 51.702 -2.072 -49.097 1.00 66.25 79 SER A CA 1
ATOM 659 C C . SER A 1 79 ? 52.434 -1.274 -50.170 1.00 66.25 79 SER A C 1
ATOM 661 O O . SER A 1 79 ? 52.044 -1.304 -51.337 1.00 66.25 79 SER A O 1
ATOM 663 N N . GLU A 1 80 ? 53.460 -0.525 -49.769 1.00 64.94 80 GLU A N 1
ATOM 664 C CA . GLU A 1 80 ? 54.432 0.050 -50.691 1.00 64.94 80 GLU A CA 1
ATOM 665 C C . GLU A 1 80 ? 55.083 -1.102 -51.458 1.00 64.94 80 GLU A C 1
ATOM 667 O O . GLU A 1 80 ? 55.860 -1.868 -50.892 1.00 64.94 80 GLU A O 1
ATOM 672 N N . GLY A 1 81 ? 54.733 -1.263 -52.733 1.00 68.31 81 GLY A N 1
ATOM 673 C CA . GLY A 1 81 ? 55.433 -2.212 -53.591 1.00 68.31 81 GLY A CA 1
ATOM 674 C C . GLY A 1 81 ? 54.597 -2.825 -54.698 1.00 68.31 81 GLY A C 1
ATOM 675 O O . GLY A 1 81 ? 54.449 -4.035 -54.714 1.00 68.31 81 GLY A O 1
ATOM 676 N N . GLU A 1 82 ? 54.116 -2.013 -55.640 1.00 52.78 82 GLU A N 1
ATOM 677 C CA . GLU A 1 82 ? 54.200 -2.364 -57.065 1.00 52.78 82 GLU A CA 1
ATOM 678 C C . GLU A 1 82 ? 53.955 -1.109 -57.913 1.00 52.78 82 GLU A C 1
ATOM 680 O O . GLU A 1 82 ? 52.825 -0.702 -58.175 1.00 52.78 82 GLU A O 1
ATOM 685 N N . MET A 1 83 ? 55.045 -0.447 -58.316 1.00 51.81 83 MET A N 1
ATOM 686 C CA . MET A 1 83 ? 55.012 0.496 -59.432 1.00 51.81 83 MET A CA 1
ATOM 687 C C . MET A 1 83 ? 54.807 -0.318 -60.711 1.00 51.81 83 MET A C 1
ATOM 689 O O . MET A 1 83 ? 55.766 -0.777 -61.328 1.00 51.81 83 MET A O 1
ATO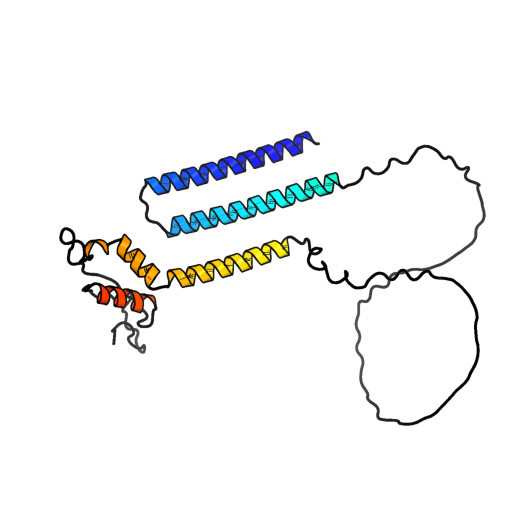M 693 N N . VAL A 1 84 ? 53.549 -0.514 -61.095 1.00 56.22 84 VAL A N 1
ATOM 694 C CA . VAL A 1 84 ? 53.203 -0.934 -62.453 1.00 56.22 84 VAL A CA 1
ATOM 695 C C . VAL A 1 84 ? 53.388 0.286 -63.364 1.00 56.22 84 VAL A C 1
ATOM 697 O O . VAL A 1 84 ? 52.841 1.349 -63.057 1.00 56.22 84 VAL A O 1
ATOM 700 N N . PRO A 1 85 ? 54.167 0.190 -64.457 1.00 55.47 85 PRO A N 1
ATOM 701 C CA . PRO A 1 85 ? 54.322 1.293 -65.391 1.00 55.47 85 PRO A CA 1
ATOM 702 C C . PRO A 1 85 ? 52.967 1.634 -66.013 1.00 55.47 85 PRO A C 1
ATOM 704 O O . PRO A 1 85 ? 52.318 0.801 -66.646 1.00 55.47 85 PRO A O 1
ATOM 707 N N . VAL A 1 86 ? 52.556 2.884 -65.814 1.00 47.62 86 VAL A N 1
ATOM 708 C CA . VAL A 1 86 ? 51.420 3.508 -66.484 1.00 47.62 86 VAL A CA 1
ATOM 709 C C . VAL A 1 86 ? 51.764 3.590 -67.969 1.00 47.62 86 VAL A C 1
ATOM 711 O O . VAL A 1 86 ? 52.533 4.450 -68.396 1.00 47.62 86 VAL A O 1
ATOM 714 N N . ALA A 1 87 ? 51.222 2.660 -68.753 1.00 48.16 87 ALA A N 1
ATOM 715 C CA . ALA A 1 87 ? 51.135 2.825 -70.190 1.00 48.16 87 ALA A CA 1
ATOM 716 C C . ALA A 1 87 ? 50.155 3.972 -70.454 1.00 48.16 87 ALA A C 1
ATOM 718 O O . ALA A 1 87 ? 48.958 3.865 -70.191 1.00 48.16 87 ALA A O 1
ATOM 719 N N . VAL A 1 88 ? 50.703 5.086 -70.931 1.00 51.78 88 VAL A N 1
ATOM 720 C CA . VAL A 1 88 ? 49.953 6.171 -71.555 1.00 51.78 88 VAL A CA 1
ATOM 721 C C . VAL A 1 88 ? 49.275 5.580 -72.791 1.00 51.78 88 VAL A C 1
ATOM 723 O O . VAL A 1 88 ? 49.932 5.327 -73.798 1.00 51.78 88 VAL A O 1
ATOM 726 N N . MET A 1 89 ? 47.976 5.310 -72.694 1.00 40.22 89 MET A N 1
ATOM 727 C CA . MET A 1 89 ? 47.108 5.232 -73.861 1.00 40.22 89 MET A CA 1
ATOM 728 C C . MET A 1 89 ? 46.310 6.528 -73.914 1.00 40.22 89 MET A C 1
ATOM 730 O O . MET A 1 89 ? 45.303 6.684 -73.228 1.00 40.22 89 MET A O 1
ATOM 734 N N . ASP A 1 90 ? 46.822 7.456 -74.721 1.00 49.22 90 ASP A N 1
ATOM 735 C CA . ASP A 1 90 ? 45.993 8.395 -75.466 1.00 49.22 90 ASP A CA 1
ATOM 736 C C . ASP A 1 90 ? 45.085 7.573 -76.380 1.00 49.22 90 ASP A C 1
ATOM 738 O O . ASP A 1 90 ? 45.570 6.820 -77.228 1.00 49.22 90 ASP A O 1
ATOM 742 N N . SER A 1 91 ? 43.778 7.686 -76.204 1.00 46.03 91 SER A N 1
ATOM 743 C CA . SER A 1 91 ? 42.830 7.898 -77.302 1.00 46.03 91 SER A CA 1
ATOM 744 C C . SER A 1 91 ? 41.443 8.068 -76.713 1.00 46.03 91 SER A C 1
ATOM 746 O O . SER A 1 91 ? 40.963 7.242 -75.937 1.00 46.03 91 SER A O 1
ATOM 748 N N . ASP A 1 92 ? 40.844 9.185 -77.098 1.00 48.59 92 ASP A N 1
ATOM 749 C CA . ASP A 1 92 ? 39.416 9.425 -77.117 1.00 48.59 92 ASP A CA 1
ATOM 750 C C . ASP A 1 92 ? 38.645 8.160 -77.507 1.00 48.59 92 ASP A C 1
ATOM 752 O O . ASP A 1 92 ? 38.919 7.583 -78.556 1.00 48.59 92 ASP A O 1
ATOM 756 N N . GLU A 1 93 ? 37.659 7.764 -76.705 1.00 52.78 93 GLU A N 1
ATOM 757 C CA . GLU A 1 93 ? 36.396 7.287 -77.260 1.00 52.78 93 GLU A CA 1
ATOM 758 C C . GLU A 1 93 ? 35.282 7.321 -76.210 1.00 52.78 93 GLU A C 1
ATOM 760 O O . GLU A 1 93 ? 35.409 6.862 -75.071 1.00 52.78 93 GLU A O 1
ATOM 765 N N . ASP A 1 94 ? 34.192 7.936 -76.650 1.00 50.03 94 ASP A N 1
ATOM 766 C CA . ASP A 1 94 ? 32.888 8.053 -76.027 1.00 50.03 94 ASP A CA 1
ATOM 767 C C . ASP A 1 94 ? 32.376 6.735 -75.444 1.00 50.03 94 ASP A C 1
ATOM 769 O O . ASP A 1 94 ? 32.350 5.722 -76.136 1.00 50.03 94 ASP A O 1
ATOM 773 N N . LEU A 1 95 ? 31.824 6.770 -74.227 1.00 48.16 95 LEU A N 1
ATOM 774 C CA . LEU A 1 95 ? 30.686 5.913 -73.890 1.00 48.16 95 LEU A CA 1
ATOM 775 C C . LEU A 1 95 ? 29.914 6.448 -72.680 1.00 48.16 95 LEU A C 1
ATOM 777 O O . LEU A 1 95 ? 30.233 6.210 -71.514 1.00 48.16 95 LEU A O 1
ATOM 781 N N . ASP A 1 96 ? 28.843 7.159 -73.030 1.00 46.09 96 ASP A N 1
ATOM 782 C CA . ASP A 1 96 ? 27.553 7.157 -72.350 1.00 46.09 96 ASP A CA 1
ATOM 783 C C . ASP A 1 96 ? 27.266 5.821 -71.648 1.00 46.09 96 ASP A C 1
ATOM 785 O O . ASP A 1 96 ? 27.225 4.773 -72.291 1.00 46.09 96 ASP A O 1
ATOM 789 N N . CYS A 1 97 ? 26.936 5.866 -70.355 1.00 40.78 97 CYS A N 1
ATOM 790 C CA . CYS A 1 97 ? 25.823 5.078 -69.826 1.00 40.78 97 CYS A CA 1
ATOM 791 C C . CYS A 1 97 ? 25.389 5.573 -68.444 1.00 40.78 97 CYS A C 1
ATOM 793 O O . CYS A 1 97 ? 26.063 5.421 -67.425 1.00 40.78 97 CYS A O 1
ATOM 795 N N . CYS A 1 98 ? 24.189 6.143 -68.457 1.00 38.88 98 CYS A N 1
ATOM 796 C CA . CYS A 1 98 ? 23.327 6.476 -67.342 1.00 38.88 98 CYS A CA 1
ATOM 797 C C . CYS A 1 98 ? 23.232 5.380 -66.266 1.00 38.88 98 CYS A C 1
ATOM 799 O O . CYS A 1 98 ? 22.967 4.222 -66.575 1.00 38.88 98 CYS A O 1
ATOM 801 N N . TYR A 1 99 ? 23.223 5.787 -64.994 1.00 41.06 99 TYR A N 1
ATOM 802 C CA . TYR A 1 99 ? 22.280 5.217 -64.027 1.00 41.06 99 TYR A CA 1
ATOM 803 C C . TYR A 1 99 ? 21.826 6.294 -63.038 1.00 41.06 99 TYR A C 1
ATOM 805 O O . TYR A 1 99 ? 22.373 6.486 -61.954 1.00 41.06 99 TYR A O 1
ATOM 813 N N . THR A 1 100 ? 20.799 7.031 -63.449 1.00 39.88 100 THR A N 1
ATOM 814 C CA . THR A 1 100 ? 20.020 7.925 -62.594 1.00 39.88 100 THR A CA 1
ATOM 815 C C . THR A 1 100 ? 19.077 7.063 -61.754 1.00 39.88 100 THR A C 1
ATOM 817 O O . THR A 1 100 ? 18.155 6.442 -62.280 1.00 39.88 100 THR A O 1
ATOM 820 N N . ILE A 1 101 ? 19.297 7.005 -60.439 1.00 45.72 101 ILE A N 1
ATOM 821 C CA . ILE A 1 101 ? 18.347 6.398 -59.500 1.00 45.72 101 ILE A CA 1
ATOM 822 C C . ILE A 1 101 ? 17.151 7.349 -59.380 1.00 45.72 101 ILE A C 1
ATOM 824 O O . ILE A 1 101 ? 17.245 8.414 -58.769 1.00 45.72 101 ILE A O 1
ATOM 828 N N . GLN A 1 102 ? 16.031 6.979 -60.003 1.00 44.50 102 GLN A N 1
ATOM 829 C CA . GLN A 1 102 ? 14.764 7.693 -59.877 1.0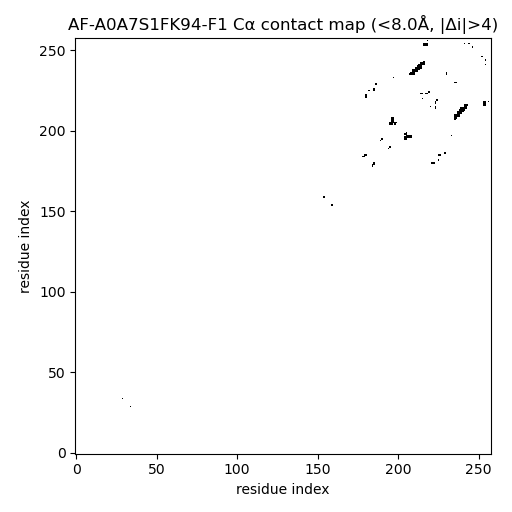0 44.50 102 GLN A CA 1
ATOM 830 C C . GLN A 1 102 ? 14.156 7.496 -58.481 1.00 44.50 102 GLN A C 1
ATOM 832 O O . GLN A 1 102 ? 13.909 6.377 -58.032 1.00 44.50 102 GLN A O 1
ATOM 837 N N . ASN A 1 103 ? 13.877 8.624 -57.829 1.00 40.97 103 ASN A N 1
ATOM 838 C CA . ASN A 1 103 ? 12.973 8.765 -56.690 1.00 40.97 103 ASN A CA 1
ATOM 839 C C . ASN A 1 103 ? 11.516 8.559 -57.152 1.00 40.97 103 ASN A C 1
ATOM 841 O O . ASN A 1 103 ? 11.095 9.256 -58.078 1.00 40.97 103 ASN A O 1
ATOM 845 N N . PRO A 1 104 ? 10.701 7.714 -56.499 1.00 50.47 104 PRO A N 1
ATOM 846 C CA . PRO A 1 104 ? 9.263 7.706 -56.725 1.00 50.47 104 PRO A CA 1
ATOM 847 C C . PRO A 1 104 ? 8.564 8.616 -55.705 1.00 50.47 104 PRO A C 1
ATOM 849 O O . PRO A 1 104 ? 8.231 8.199 -54.597 1.00 50.47 104 PRO A O 1
ATOM 852 N N . THR A 1 105 ? 8.293 9.862 -56.092 1.00 46.94 105 THR A N 1
ATOM 853 C CA . THR A 1 105 ? 7.283 10.700 -55.425 1.00 46.94 105 THR A CA 1
ATOM 854 C C . THR A 1 105 ? 6.440 11.442 -56.453 1.00 46.94 105 THR A C 1
ATOM 856 O O . THR A 1 105 ? 6.979 11.964 -57.422 1.00 46.94 105 THR A O 1
ATOM 859 N N . SER A 1 106 ? 5.145 11.551 -56.137 1.00 48.44 106 SER A N 1
ATOM 860 C CA . SER A 1 106 ? 4.018 12.188 -56.852 1.00 48.44 106 SER A CA 1
ATOM 861 C C . SER A 1 106 ? 3.291 11.264 -57.851 1.00 48.44 106 SER A C 1
ATOM 863 O O . SER A 1 106 ? 3.922 10.675 -58.713 1.00 48.44 106 SER A O 1
ATOM 865 N N . ARG A 1 107 ? 2.023 10.861 -57.646 1.00 45.09 107 ARG A N 1
ATOM 866 C CA . ARG A 1 107 ? 0.745 11.584 -57.419 1.00 45.09 107 ARG A CA 1
ATOM 867 C C . ARG A 1 107 ? 0.119 12.028 -58.745 1.00 45.09 107 ARG A C 1
ATOM 869 O O . ARG A 1 107 ? 0.497 13.068 -59.242 1.00 45.09 107 ARG A O 1
ATOM 876 N N . GLU A 1 108 ? -0.871 11.269 -59.217 1.00 50.31 108 GLU A N 1
ATOM 877 C CA . GLU A 1 108 ? -2.114 11.710 -59.890 1.00 50.31 108 GLU A CA 1
ATOM 878 C C . GLU A 1 108 ? -2.944 10.445 -60.187 1.00 50.31 108 GLU A C 1
ATOM 880 O O . GLU A 1 108 ? -2.429 9.452 -60.688 1.00 50.31 108 GLU A O 1
ATOM 885 N N . GLN A 1 109 ? -4.127 10.284 -59.586 1.00 47.78 109 GLN A N 1
ATOM 886 C CA . GLN A 1 109 ? -5.415 10.668 -60.180 1.00 47.78 109 GLN A CA 1
ATOM 887 C C . GLN A 1 109 ? -5.522 10.305 -61.667 1.00 47.78 109 GLN A C 1
ATOM 889 O O . GLN A 1 109 ? -4.917 10.961 -62.495 1.00 47.78 109 GLN A O 1
ATOM 894 N N . LEU A 1 110 ? -6.371 9.329 -62.003 1.00 49.94 110 LEU A N 1
ATOM 895 C CA . LEU A 1 110 ? -7.552 9.568 -62.838 1.00 49.94 110 LEU A CA 1
ATOM 896 C C . LEU A 1 110 ? -8.385 8.281 -62.992 1.00 49.94 110 LEU A C 1
ATOM 898 O O . LEU A 1 110 ? -7.889 7.229 -63.373 1.00 49.94 110 LEU A O 1
ATOM 902 N N . ASN A 1 111 ? -9.675 8.432 -62.697 1.00 43.28 111 ASN A N 1
ATOM 903 C CA . ASN A 1 111 ? -10.824 7.915 -63.438 1.00 43.28 111 ASN A CA 1
ATOM 904 C C . ASN A 1 111 ? -10.784 6.484 -64.004 1.00 43.28 111 ASN A C 1
ATOM 906 O O . ASN A 1 111 ? -10.264 6.242 -65.082 1.00 43.28 111 ASN A O 1
ATOM 910 N N . GLY A 1 112 ? -11.593 5.626 -63.378 1.00 41.22 112 GLY A N 1
ATOM 911 C CA . GLY A 1 112 ? -12.866 5.222 -63.980 1.00 41.22 112 GLY A CA 1
ATOM 912 C C . GLY A 1 112 ? -12.859 4.161 -65.089 1.00 41.22 112 GLY A C 1
ATOM 913 O O . GLY A 1 112 ? -12.029 4.138 -65.986 1.00 41.22 112 GLY A O 1
ATOM 914 N N . ARG A 1 113 ? -13.962 3.399 -65.076 1.00 43.66 113 ARG A N 1
ATOM 915 C CA . ARG A 1 113 ? -14.523 2.552 -66.144 1.00 43.66 113 ARG A CA 1
ATOM 916 C C . ARG A 1 113 ? -14.135 1.065 -66.110 1.00 43.66 113 ARG A C 1
ATOM 918 O O . ARG A 1 113 ? -13.087 0.640 -66.576 1.00 43.66 113 ARG A O 1
ATOM 925 N N . MET A 1 114 ? -15.099 0.268 -65.634 1.00 46.62 114 MET A N 1
ATOM 926 C CA . MET A 1 114 ? -15.302 -1.119 -66.067 1.00 46.62 114 MET A CA 1
ATOM 927 C C . MET A 1 114 ? -15.374 -1.206 -67.601 1.00 46.62 114 MET A C 1
ATOM 929 O O . MET A 1 114 ? -15.891 -0.287 -68.245 1.00 46.62 114 MET A O 1
ATOM 933 N N . PRO A 1 115 ? -14.992 -2.358 -68.173 1.00 55.03 115 PRO A N 1
ATOM 934 C CA . PRO A 1 115 ? -16.030 -3.165 -68.806 1.00 55.03 115 PRO A CA 1
ATOM 935 C C . PRO A 1 115 ? -15.922 -4.678 -68.564 1.00 55.03 115 PRO A C 1
ATOM 937 O O . PRO A 1 115 ? -14.857 -5.275 -68.448 1.00 55.03 115 PRO A O 1
ATOM 940 N N . SER A 1 116 ? -17.121 -5.252 -68.531 1.00 49.53 116 SER A N 1
ATOM 941 C CA . SER A 1 116 ? -17.557 -6.587 -68.939 1.00 49.53 116 SER A CA 1
ATOM 942 C C . SER A 1 116 ? -16.557 -7.543 -69.610 1.00 49.53 116 SER A C 1
ATOM 944 O O . SER A 1 116 ? -16.013 -7.264 -70.675 1.00 49.53 116 SER A O 1
ATOM 946 N N . ASN A 1 117 ? -16.528 -8.758 -69.061 1.00 48.03 117 ASN A N 1
ATOM 947 C CA . ASN A 1 117 ? -16.951 -9.999 -69.720 1.00 48.03 117 ASN A CA 1
ATOM 948 C C . ASN A 1 117 ? -16.514 -10.202 -71.188 1.00 48.03 117 ASN A C 1
ATOM 950 O O . ASN A 1 117 ? -17.170 -9.715 -72.110 1.00 48.03 117 ASN A O 1
ATOM 954 N N . ARG A 1 118 ? -15.497 -11.047 -71.406 1.00 43.94 118 ARG A N 1
ATOM 955 C CA . ARG A 1 118 ? -15.426 -11.909 -72.594 1.00 43.94 118 ARG A CA 1
ATOM 956 C C . ARG A 1 118 ? -14.626 -13.182 -72.333 1.00 43.94 118 ARG A C 1
ATOM 958 O O . ARG A 1 118 ? -13.492 -13.169 -71.872 1.00 43.94 118 ARG A O 1
ATOM 965 N N . SER A 1 119 ? -15.304 -14.265 -72.658 1.00 50.00 119 SER A N 1
ATOM 966 C CA . SER A 1 119 ? -14.901 -15.656 -72.765 1.00 50.00 119 SER A CA 1
ATOM 967 C C . SER A 1 119 ? -14.146 -15.958 -74.071 1.00 50.00 119 SER A C 1
ATOM 969 O O . SER A 1 119 ? -14.328 -15.237 -75.051 1.00 50.00 119 SER A O 1
ATOM 971 N N . VAL A 1 120 ? -13.512 -17.145 -74.105 1.00 43.41 120 VAL A N 1
ATOM 972 C CA . VAL A 1 120 ? -13.029 -17.904 -75.293 1.00 43.41 120 VAL A CA 1
ATOM 973 C C . VAL A 1 120 ? -11.721 -17.306 -75.873 1.00 43.41 120 VAL A C 1
ATOM 975 O O . VAL A 1 120 ? -11.592 -16.098 -75.971 1.00 43.41 120 VAL A O 1
ATOM 978 N N . SER A 1 121 ? -10.644 -18.023 -76.222 1.00 41.81 121 SER A N 1
ATOM 979 C CA . SER A 1 121 ? -10.500 -19.355 -76.824 1.00 41.81 121 SER A CA 1
ATOM 980 C C . SER A 1 121 ? -9.013 -19.749 -76.924 1.00 41.81 121 SER A C 1
ATOM 982 O O . SER A 1 121 ? -8.182 -18.904 -77.225 1.00 41.81 121 SER A O 1
ATOM 984 N N . SER A 1 122 ? -8.761 -21.061 -76.853 1.00 41.41 122 SER A N 1
ATOM 985 C CA . SER A 1 122 ? -8.035 -21.846 -77.874 1.00 41.41 122 SER A CA 1
ATOM 986 C C . SER A 1 122 ? -6.537 -21.622 -78.157 1.00 41.41 122 SER A C 1
ATOM 988 O O . SER A 1 122 ? -6.150 -20.680 -78.834 1.00 41.41 122 SER A O 1
ATOM 990 N N . TRP A 1 123 ? -5.768 -22.657 -77.788 1.00 41.84 123 TRP A N 1
ATOM 991 C CA . TRP A 1 123 ? -4.737 -23.366 -78.569 1.00 41.84 123 TRP A CA 1
ATOM 992 C C . TRP A 1 123 ? -3.692 -22.571 -79.365 1.00 41.84 123 TRP A C 1
ATOM 994 O O . TRP A 1 123 ? -3.997 -22.090 -80.446 1.00 41.84 123 TRP A O 1
ATOM 10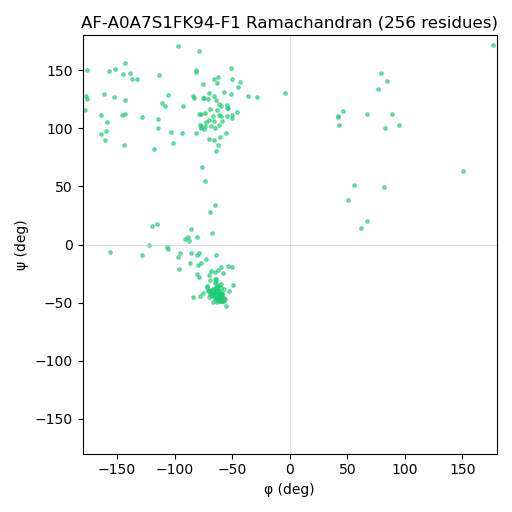04 N N . VAL A 1 124 ? -2.417 -22.699 -78.966 1.00 46.75 124 VAL A N 1
ATOM 1005 C CA . VAL A 1 124 ? -1.340 -23.127 -79.884 1.00 46.75 124 VAL A CA 1
ATOM 1006 C C . VAL A 1 124 ? -0.357 -24.022 -79.121 1.00 46.75 124 VAL A C 1
ATOM 1008 O O . VAL A 1 124 ? 0.357 -23.579 -78.226 1.00 46.75 124 VAL A O 1
ATOM 1011 N N . VAL A 1 125 ? -0.340 -25.302 -79.494 1.00 50.94 125 VAL A N 1
ATOM 1012 C CA . VAL A 1 125 ? 0.740 -26.252 -79.208 1.00 50.94 125 VAL A CA 1
ATOM 1013 C C . VAL A 1 125 ? 1.803 -26.061 -80.287 1.00 50.94 125 VAL A C 1
ATOM 1015 O O . VAL A 1 125 ? 1.488 -26.120 -81.473 1.00 50.94 125 VAL A O 1
ATOM 1018 N N . GLY A 1 126 ? 3.056 -25.867 -79.883 1.00 38.31 126 GLY A N 1
ATOM 1019 C CA . GLY A 1 126 ? 4.218 -25.848 -80.769 1.00 38.31 126 GLY A CA 1
ATOM 1020 C C . GLY A 1 126 ? 5.418 -26.508 -80.078 1.00 38.31 126 GLY A C 1
ATOM 1021 O O . GLY A 1 126 ? 5.744 -26.101 -78.964 1.00 38.31 126 GLY A O 1
ATOM 1022 N N . PRO A 1 127 ? 6.050 -27.540 -80.675 1.00 59.25 127 PRO A N 1
ATOM 1023 C CA . PRO A 1 127 ? 7.164 -28.272 -80.076 1.00 59.25 127 PRO A CA 1
ATOM 1024 C C . PRO A 1 127 ? 8.534 -27.777 -80.576 1.00 59.25 127 PRO A C 1
ATOM 1026 O O . PRO A 1 127 ? 8.623 -27.112 -81.604 1.00 59.25 127 PRO A O 1
ATOM 1029 N N . ARG A 1 128 ? 9.592 -28.278 -79.913 1.00 39.53 128 ARG A N 1
ATOM 1030 C CA . ARG A 1 128 ? 11.047 -28.102 -80.159 1.00 39.53 128 ARG A CA 1
ATOM 1031 C C . ARG A 1 128 ? 11.626 -26.829 -79.523 1.00 39.53 128 ARG A C 1
ATOM 1033 O O . ARG A 1 128 ? 10.992 -25.795 -79.519 1.00 39.53 128 ARG A O 1
ATOM 1040 N N . ALA A 1 129 ? 12.828 -26.826 -78.957 1.00 45.69 129 ALA A N 1
ATOM 1041 C CA . ALA A 1 129 ? 13.968 -27.687 -79.223 1.00 45.69 129 ALA A CA 1
ATOM 1042 C C . ALA A 1 129 ? 14.771 -27.989 -77.950 1.00 45.69 129 ALA A C 1
ATOM 1044 O O . ALA A 1 129 ? 14.927 -27.162 -77.055 1.00 45.69 129 ALA A O 1
ATOM 1045 N N . SER A 1 130 ? 15.310 -29.200 -77.929 1.00 49.41 130 SER A N 1
ATOM 1046 C CA . SER A 1 130 ? 16.402 -29.652 -77.084 1.00 49.41 130 SER A CA 1
ATOM 1047 C C . SER A 1 130 ? 17.614 -28.728 -77.252 1.00 49.41 130 SER A C 1
ATOM 1049 O O . SER A 1 130 ? 18.197 -28.677 -78.331 1.00 49.41 130 SER A O 1
ATOM 1051 N N . PHE A 1 131 ? 18.029 -28.051 -76.181 1.00 45.06 131 PHE A N 1
ATOM 1052 C CA . PHE A 1 131 ? 19.379 -27.505 -76.070 1.00 45.06 131 PHE A CA 1
ATOM 1053 C C . PHE A 1 131 ? 20.102 -28.239 -74.944 1.00 45.06 131 PHE A C 1
ATOM 1055 O O . PHE A 1 131 ? 19.888 -28.005 -73.755 1.00 45.06 131 PHE A O 1
ATOM 1062 N N . LEU A 1 132 ? 20.929 -29.193 -75.367 1.00 51.09 132 LEU A N 1
ATOM 1063 C CA . LEU A 1 132 ? 22.018 -29.746 -74.581 1.00 51.09 132 LEU A CA 1
ATOM 1064 C C . LEU A 1 132 ? 23.064 -28.637 -74.443 1.00 51.09 132 LEU A C 1
ATOM 1066 O O . LEU A 1 132 ? 23.619 -28.180 -75.436 1.00 51.09 132 LEU A O 1
ATOM 1070 N N . GLY A 1 133 ? 23.313 -28.188 -73.220 1.00 44.31 133 GLY A N 1
ATOM 1071 C CA . GLY A 1 133 ? 24.293 -27.143 -72.946 1.00 44.31 133 GLY A CA 1
ATOM 1072 C C . GLY A 1 133 ? 24.685 -27.190 -71.485 1.00 44.31 133 GLY A C 1
ATOM 1073 O O . GLY A 1 133 ? 24.016 -26.621 -70.629 1.00 44.31 133 GLY A O 1
ATOM 1074 N N . GLY A 1 134 ? 25.725 -27.967 -71.206 1.00 49.28 134 GLY A N 1
ATOM 1075 C CA . GLY A 1 134 ? 26.210 -28.227 -69.865 1.00 49.28 134 GLY A CA 1
ATOM 1076 C C . GLY A 1 134 ? 26.705 -26.971 -69.157 1.00 49.28 134 GLY A C 1
ATOM 1077 O O . GLY A 1 134 ? 27.358 -26.108 -69.732 1.00 49.28 134 GLY A O 1
ATOM 1078 N N . SER A 1 135 ? 26.449 -26.935 -67.858 1.00 47.34 135 SER A N 1
ATOM 1079 C CA . SER A 1 135 ? 27.324 -26.339 -66.857 1.00 47.34 135 SER A CA 1
ATOM 1080 C C . SER A 1 135 ? 26.926 -26.969 -65.536 1.00 47.34 135 SER A C 1
ATOM 1082 O O . SER A 1 135 ? 25.846 -26.712 -65.004 1.00 47.34 135 SER A O 1
ATOM 1084 N N . GLY A 1 136 ? 27.767 -27.888 -65.059 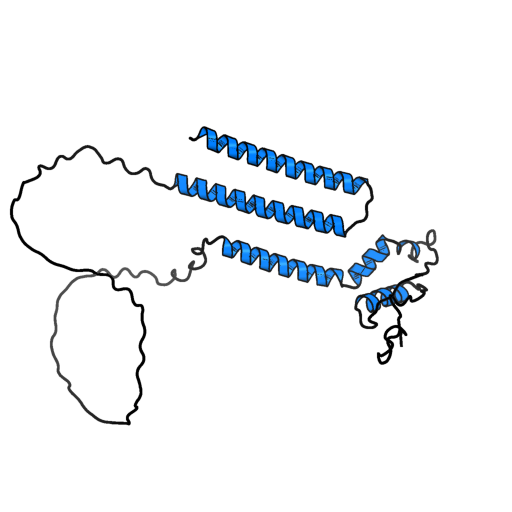1.00 52.81 136 GLY A N 1
ATOM 1085 C CA . GLY A 1 136 ? 27.615 -28.566 -63.780 1.00 52.81 136 GLY A CA 1
ATOM 1086 C C . GLY A 1 136 ? 27.717 -27.569 -62.635 1.00 52.81 136 GLY A C 1
ATOM 1087 O O . GLY A 1 136 ? 28.756 -27.444 -61.993 1.00 52.81 136 GLY A O 1
ATOM 1088 N N . VAL A 1 137 ? 26.622 -26.865 -62.364 1.00 55.53 137 VAL A N 1
ATOM 1089 C CA . VAL A 1 137 ? 26.464 -26.070 -61.155 1.00 55.53 137 VAL A CA 1
ATOM 1090 C C . VAL A 1 137 ? 26.240 -27.060 -60.025 1.00 55.53 137 VAL A C 1
ATOM 1092 O O . VAL A 1 137 ? 25.167 -27.645 -59.864 1.00 55.53 137 VAL A O 1
ATOM 1095 N N . ARG A 1 138 ? 27.309 -27.290 -59.264 1.00 53.62 138 ARG A N 1
ATOM 1096 C CA . ARG A 1 138 ? 27.327 -28.117 -58.061 1.00 53.62 138 ARG A CA 1
ATOM 1097 C C . ARG A 1 138 ? 26.347 -27.499 -57.053 1.00 53.62 138 ARG A C 1
ATOM 1099 O O . ARG A 1 138 ? 26.693 -26.591 -56.305 1.00 53.62 138 ARG A O 1
ATOM 1106 N N . ARG A 1 139 ? 25.095 -27.968 -57.081 1.00 51.50 139 ARG A N 1
ATOM 1107 C CA . ARG A 1 139 ? 24.018 -27.597 -56.153 1.00 51.50 139 ARG A CA 1
ATOM 1108 C C . ARG A 1 139 ? 24.407 -28.103 -54.766 1.00 51.50 139 ARG A C 1
ATOM 1110 O O . ARG A 1 139 ? 24.108 -29.236 -54.393 1.00 51.50 139 ARG A O 1
ATOM 1117 N N . THR A 1 140 ? 25.111 -27.283 -53.997 1.00 57.09 140 THR A N 1
ATOM 1118 C CA . THR A 1 140 ? 25.239 -27.513 -52.563 1.00 57.09 140 THR A CA 1
ATOM 1119 C C . THR A 1 140 ? 23.828 -27.439 -51.982 1.00 57.09 140 THR A C 1
ATOM 1121 O O . THR A 1 140 ? 23.172 -26.398 -52.004 1.00 57.09 140 THR A O 1
ATOM 1124 N N . LYS A 1 141 ? 23.311 -28.587 -51.525 1.00 52.94 141 LYS A N 1
ATOM 1125 C CA . LYS A 1 141 ? 22.110 -28.664 -50.687 1.00 52.94 141 LYS A CA 1
ATOM 1126 C C . LYS A 1 141 ? 22.423 -27.917 -49.392 1.00 52.94 141 LYS A C 1
ATOM 1128 O O . LYS A 1 141 ? 22.861 -28.509 -48.411 1.00 52.94 141 LYS A O 1
ATOM 1133 N N . ILE A 1 142 ? 22.228 -26.603 -49.398 1.00 59.50 142 ILE A N 1
ATOM 1134 C CA . ILE A 1 142 ? 22.165 -25.826 -48.168 1.00 59.50 142 ILE A CA 1
ATOM 1135 C C . ILE A 1 142 ? 20.872 -26.271 -47.490 1.00 59.50 142 ILE A C 1
ATOM 1137 O O . ILE A 1 142 ? 19.774 -25.926 -47.925 1.00 59.50 142 ILE A O 1
ATOM 1141 N N . SER A 1 143 ? 21.027 -27.1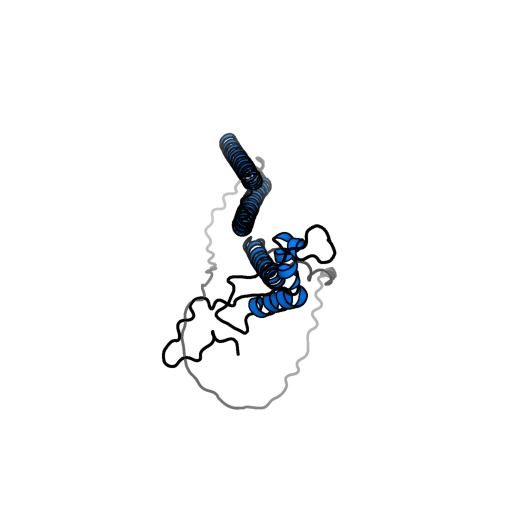25 -46.480 1.00 57.75 143 SER A N 1
ATOM 1142 C CA . SER A 1 143 ? 19.968 -27.580 -45.587 1.00 57.75 143 SER A CA 1
ATOM 1143 C C . SER A 1 143 ? 19.124 -26.384 -45.140 1.00 57.75 143 SER A C 1
ATOM 1145 O O . SER A 1 143 ? 19.602 -25.492 -44.439 1.00 57.75 143 SER A O 1
ATOM 1147 N N . GLY A 1 144 ? 17.855 -26.360 -45.556 1.00 55.41 144 GLY A N 1
ATOM 1148 C CA . GLY A 1 144 ? 16.877 -25.317 -45.230 1.00 55.41 144 GLY A CA 1
ATOM 1149 C C . GLY A 1 144 ? 16.472 -25.268 -43.752 1.00 55.41 144 GLY A C 1
ATOM 1150 O O . GLY A 1 144 ? 15.543 -24.553 -43.400 1.00 55.41 144 GLY A O 1
ATOM 1151 N N . SER A 1 145 ? 17.164 -25.998 -42.873 1.00 56.44 145 SER A N 1
ATOM 1152 C CA . SER A 1 145 ? 16.774 -26.196 -41.476 1.00 56.44 145 SER A CA 1
ATOM 1153 C C . SER A 1 145 ? 17.344 -25.162 -40.490 1.00 56.44 145 SER A C 1
ATOM 1155 O O . SER A 1 145 ? 17.142 -25.305 -39.286 1.00 56.44 145 SER A O 1
ATOM 1157 N N . GLN A 1 146 ? 18.052 -24.121 -40.949 1.00 54.94 146 GLN A N 1
ATOM 1158 C CA . GLN A 1 146 ? 18.654 -23.116 -40.050 1.00 54.94 146 GLN A CA 1
ATOM 1159 C C . GLN A 1 146 ? 18.226 -21.657 -40.285 1.00 54.94 146 GLN A C 1
ATOM 1161 O O . GLN A 1 146 ? 18.620 -20.789 -39.512 1.00 54.94 146 GLN A O 1
ATOM 1166 N N . ARG A 1 147 ? 17.363 -21.354 -41.266 1.00 51.78 147 ARG A N 1
ATOM 1167 C CA . ARG A 1 147 ? 16.952 -19.962 -41.569 1.00 51.78 147 ARG A CA 1
ATOM 1168 C C . ARG A 1 147 ? 15.777 -19.411 -40.748 1.00 51.78 147 ARG A C 1
ATOM 1170 O O . ARG A 1 147 ? 15.251 -18.363 -41.094 1.00 51.78 147 ARG A O 1
ATOM 1177 N N . VAL A 1 148 ? 15.378 -20.070 -39.660 1.00 54.56 148 VAL A N 1
ATOM 1178 C CA . VAL A 1 148 ? 14.352 -19.532 -38.736 1.00 54.56 148 VAL A CA 1
ATOM 1179 C C . VAL A 1 148 ? 14.970 -19.018 -37.430 1.00 54.56 148 VAL A C 1
ATOM 1181 O O . VAL A 1 148 ? 14.290 -18.432 -36.594 1.00 54.56 148 VAL A O 1
ATOM 1184 N N . ARG A 1 149 ? 16.285 -19.170 -37.235 1.00 49.84 149 ARG A N 1
ATOM 1185 C CA . ARG A 1 149 ? 16.946 -18.632 -36.045 1.00 49.84 149 ARG A CA 1
ATOM 1186 C C . ARG A 1 149 ? 17.486 -17.229 -36.332 1.00 49.84 149 ARG A C 1
ATOM 1188 O O . ARG A 1 149 ? 18.366 -17.057 -37.165 1.00 49.84 149 ARG A O 1
ATOM 1195 N N . LEU A 1 150 ? 16.983 -16.259 -35.565 1.00 51.50 150 LEU A N 1
ATOM 1196 C CA . LEU A 1 150 ? 17.600 -14.952 -35.292 1.00 51.50 150 LEU A CA 1
ATOM 1197 C C . LEU A 1 150 ? 17.433 -13.825 -36.336 1.00 51.50 150 LEU A C 1
ATOM 1199 O O . LEU A 1 150 ? 18.364 -13.068 -36.600 1.00 51.50 150 LEU A O 1
ATOM 1203 N N . CYS A 1 151 ? 16.208 -13.568 -36.803 1.00 50.84 151 CYS A N 1
ATOM 1204 C CA . CYS A 1 151 ? 15.848 -12.191 -37.192 1.00 50.84 151 CYS A CA 1
ATOM 1205 C C . CYS A 1 151 ? 15.558 -11.281 -35.978 1.00 50.84 151 CYS A C 1
ATOM 1207 O O . CYS A 1 151 ? 15.633 -10.065 -36.104 1.00 50.84 151 CYS A O 1
ATOM 1209 N N . CYS A 1 152 ? 15.326 -11.830 -34.778 1.00 53.19 152 CYS A N 1
ATOM 1210 C CA . CYS A 1 152 ? 14.999 -11.024 -33.590 1.00 53.19 152 CYS A CA 1
ATOM 1211 C C . CYS A 1 152 ? 16.187 -10.337 -32.890 1.00 53.19 152 CYS A C 1
ATOM 1213 O O . CYS A 1 152 ? 15.949 -9.538 -31.995 1.00 53.19 152 CYS A O 1
ATOM 1215 N N . MET A 1 153 ? 17.447 -10.597 -33.267 1.00 51.69 153 MET A N 1
ATOM 1216 C CA . MET A 1 153 ? 18.612 -10.023 -32.557 1.00 51.69 153 MET A CA 1
ATOM 1217 C C . MET A 1 153 ? 19.354 -8.909 -33.306 1.00 51.69 153 MET A C 1
ATOM 1219 O O . MET A 1 153 ? 20.293 -8.339 -32.757 1.00 51.69 153 MET A O 1
ATOM 1223 N N . LYS A 1 154 ? 18.955 -8.559 -34.537 1.00 52.81 154 LYS A N 1
ATOM 1224 C CA . LYS A 1 154 ? 19.595 -7.461 -35.291 1.00 52.81 154 LYS A CA 1
ATOM 1225 C C . LYS A 1 154 ? 18.895 -6.107 -35.168 1.00 52.81 154 LYS A C 1
ATOM 1227 O O . LYS A 1 154 ? 19.491 -5.101 -35.536 1.00 52.81 154 LYS A O 1
ATOM 1232 N N . CYS A 1 155 ? 17.720 -6.038 -34.544 1.00 52.56 155 CYS A N 1
ATOM 1233 C CA . CYS A 1 155 ? 17.231 -4.784 -33.969 1.00 52.56 155 CYS A CA 1
ATOM 1234 C C . CYS A 1 155 ? 17.977 -4.510 -32.651 1.00 52.56 155 CYS A C 1
ATOM 1236 O O . CYS A 1 155 ? 17.385 -4.506 -31.579 1.00 52.56 155 CYS A O 1
ATOM 1238 N N . GLY A 1 156 ? 19.289 -4.255 -32.727 1.00 54.66 156 GLY A N 1
ATOM 1239 C CA . GLY A 1 156 ? 20.131 -3.760 -31.621 1.00 54.66 156 GLY A CA 1
ATOM 1240 C C . GLY A 1 156 ? 19.813 -2.311 -31.225 1.00 54.66 156 GLY A C 1
ATOM 1241 O O . GLY A 1 156 ? 20.678 -1.560 -30.786 1.00 54.66 156 GLY A O 1
ATOM 1242 N N . SER A 1 157 ? 18.569 -1.905 -31.441 1.00 67.12 157 SER A N 1
ATOM 1243 C CA . SER A 1 157 ? 18.031 -0.614 -31.078 1.00 67.12 157 SER A CA 1
ATOM 1244 C C . SER A 1 157 ? 17.737 -0.679 -29.583 1.00 67.12 157 SER A C 1
ATOM 1246 O O . SER A 1 157 ? 16.863 -1.440 -29.166 1.00 67.12 157 SER A O 1
ATOM 1248 N N . GLY A 1 158 ? 18.473 0.076 -28.757 1.00 77.06 158 GLY A N 1
ATOM 1249 C CA . GLY A 1 158 ? 18.286 0.108 -27.293 1.00 77.06 158 GLY A CA 1
ATOM 1250 C C . GLY A 1 158 ? 16.829 0.338 -26.858 1.00 77.06 158 GLY A C 1
ATOM 1251 O O . GLY A 1 158 ? 16.433 -0.048 -25.763 1.00 77.06 158 GLY A O 1
ATOM 1252 N N . TYR A 1 159 ? 16.002 0.859 -27.763 1.00 77.00 159 TYR A N 1
ATOM 1253 C CA . TYR A 1 159 ? 14.556 0.976 -27.650 1.00 77.00 159 TYR A CA 1
ATOM 1254 C C . TYR A 1 159 ? 13.839 -0.341 -27.312 1.00 77.00 159 TYR A C 1
ATOM 1256 O O . TYR A 1 159 ? 12.938 -0.314 -26.481 1.00 77.00 159 TYR A O 1
ATOM 1264 N N . CYS A 1 160 ? 14.233 -1.496 -27.867 1.00 77.50 160 CYS A N 1
ATOM 1265 C CA . CYS A 1 160 ? 13.587 -2.774 -27.528 1.00 77.50 160 CYS A CA 1
ATOM 1266 C C . CYS A 1 160 ? 13.797 -3.147 -26.050 1.00 77.50 160 CYS A C 1
ATOM 1268 O O . CYS A 1 160 ? 12.881 -3.656 -25.408 1.00 77.50 160 CYS A O 1
ATOM 1270 N N . VAL A 1 161 ? 14.978 -2.845 -25.498 1.00 79.19 161 VAL A N 1
ATOM 1271 C CA . VAL A 1 161 ? 15.291 -3.072 -24.078 1.00 79.19 161 VAL A CA 1
ATOM 1272 C C . VAL A 1 161 ? 14.509 -2.100 -23.199 1.00 79.19 161 VAL A C 1
ATOM 1274 O O . VAL A 1 161 ? 13.896 -2.524 -22.226 1.00 79.19 161 VAL A O 1
ATOM 1277 N N . ILE A 1 162 ? 14.470 -0.814 -23.564 1.00 81.94 162 ILE A N 1
ATOM 1278 C CA . ILE A 1 162 ? 13.711 0.203 -22.820 1.00 81.94 162 ILE A CA 1
ATOM 1279 C C . ILE A 1 162 ? 12.223 -0.164 -22.778 1.00 81.94 162 ILE A C 1
ATOM 1281 O O . ILE A 1 162 ? 11.630 -0.173 -21.705 1.00 81.94 162 ILE A O 1
ATOM 1285 N N . VAL A 1 163 ? 11.624 -0.524 -23.918 1.00 84.12 163 VAL A N 1
ATOM 1286 C CA . VAL A 1 163 ? 10.209 -0.922 -23.985 1.00 84.12 163 VAL A CA 1
ATOM 1287 C C . VAL A 1 163 ? 9.946 -2.164 -23.130 1.00 84.12 163 VAL A C 1
ATOM 1289 O O . VAL A 1 163 ? 8.977 -2.181 -22.376 1.00 84.12 163 VAL A O 1
ATOM 1292 N N . ALA A 1 164 ? 10.821 -3.174 -23.176 1.00 82.62 164 ALA A N 1
ATOM 1293 C CA . ALA A 1 164 ? 10.684 -4.361 -22.335 1.00 82.62 164 ALA A CA 1
ATOM 1294 C C . ALA A 1 164 ? 10.757 -4.030 -20.832 1.00 82.62 164 ALA A C 1
ATOM 1296 O O . ALA A 1 164 ? 9.965 -4.565 -20.058 1.00 82.62 164 ALA A O 1
ATOM 1297 N N . LEU A 1 165 ? 11.657 -3.126 -20.426 1.00 85.50 165 LEU A N 1
ATOM 1298 C CA . LEU A 1 165 ? 11.771 -2.660 -19.039 1.00 85.50 165 LEU A CA 1
ATOM 1299 C C . LEU A 1 165 ? 10.547 -1.853 -18.587 1.00 85.50 165 LEU A C 1
ATOM 1301 O O . LEU A 1 165 ? 10.101 -2.001 -17.453 1.00 85.50 165 LEU A O 1
ATOM 1305 N N . LEU A 1 166 ? 9.977 -1.021 -19.461 1.00 85.69 166 LEU A N 1
ATOM 1306 C CA . LEU A 1 166 ? 8.755 -0.275 -19.150 1.00 85.69 166 LEU A CA 1
ATOM 1307 C C . LEU A 1 166 ? 7.554 -1.212 -18.987 1.00 85.69 166 LEU A C 1
ATOM 1309 O O . LEU A 1 166 ? 6.783 -1.059 -18.041 1.00 85.69 166 LEU A O 1
ATOM 1313 N N . ILE A 1 167 ? 7.420 -2.210 -19.865 1.00 90.88 167 ILE A N 1
ATOM 1314 C CA . ILE A 1 167 ? 6.356 -3.218 -19.767 1.00 90.88 167 ILE A CA 1
ATOM 1315 C C . ILE A 1 167 ? 6.520 -4.043 -18.488 1.00 90.88 167 ILE A C 1
ATOM 1317 O O . ILE A 1 167 ? 5.550 -4.218 -17.752 1.00 90.88 167 ILE A O 1
ATOM 1321 N N . SER A 1 168 ? 7.729 -4.524 -18.186 1.00 89.62 168 SER A N 1
ATOM 1322 C CA . SER A 1 168 ? 7.967 -5.315 -16.974 1.00 89.62 168 SER A CA 1
ATOM 1323 C C . SER A 1 168 ? 7.737 -4.497 -15.702 1.00 89.62 168 SER A C 1
ATOM 1325 O O . SER A 1 168 ? 7.092 -4.988 -14.776 1.00 89.62 168 SER A O 1
ATOM 1327 N N . SER A 1 169 ? 8.177 -3.236 -15.678 1.00 91.25 169 SER A N 1
ATOM 1328 C CA . SER A 1 169 ? 7.918 -2.301 -14.579 1.00 91.25 169 SER A CA 1
ATOM 1329 C C . SER A 1 169 ? 6.420 -2.061 -14.383 1.00 91.25 169 SER A C 1
ATOM 1331 O O . SER A 1 169 ? 5.930 -2.156 -13.258 1.00 91.25 169 SER A O 1
ATOM 1333 N N . TYR A 1 170 ? 5.670 -1.834 -15.464 1.00 91.75 170 TYR A N 1
ATOM 1334 C CA . TYR A 1 170 ? 4.219 -1.680 -15.398 1.00 91.75 170 TYR A CA 1
ATOM 1335 C C . TYR A 1 170 ? 3.538 -2.930 -14.825 1.00 91.75 170 TYR A C 1
ATOM 1337 O O . TYR A 1 170 ? 2.735 -2.817 -13.899 1.00 91.75 170 TYR A O 1
ATOM 1345 N N . VAL A 1 171 ? 3.885 -4.124 -15.320 1.00 94.69 171 VAL A N 1
ATOM 1346 C CA . VAL A 1 171 ? 3.332 -5.393 -14.814 1.00 94.69 171 VAL A CA 1
ATOM 1347 C C . VAL A 1 171 ? 3.645 -5.568 -13.328 1.00 94.69 171 VAL A C 1
ATOM 1349 O O . VAL A 1 171 ? 2.738 -5.862 -12.550 1.00 94.69 171 VAL A O 1
ATOM 1352 N N . LEU A 1 172 ? 4.887 -5.309 -12.911 1.00 93.12 172 LEU A N 1
ATOM 1353 C CA . LEU A 1 172 ? 5.295 -5.385 -11.508 1.00 93.12 172 LEU A CA 1
ATOM 1354 C C . LEU A 1 172 ? 4.473 -4.437 -10.625 1.00 93.12 172 LEU A C 1
ATOM 1356 O O . LEU A 1 172 ? 3.940 -4.868 -9.604 1.00 93.12 172 LEU A O 1
ATOM 1360 N N . LEU A 1 173 ? 4.321 -3.171 -11.025 1.00 91.12 173 LEU A N 1
ATOM 1361 C CA . LEU A 1 173 ? 3.531 -2.188 -10.276 1.00 91.12 173 LEU A CA 1
ATOM 1362 C C . LEU A 1 173 ? 2.056 -2.594 -10.174 1.00 91.12 173 LEU A C 1
ATOM 1364 O O . LEU A 1 173 ? 1.433 -2.386 -9.134 1.00 91.12 173 LEU A O 1
ATOM 1368 N N . ARG A 1 174 ? 1.492 -3.217 -11.216 1.00 96.88 174 ARG A N 1
ATOM 1369 C CA . ARG A 1 174 ? 0.123 -3.753 -11.176 1.00 96.88 174 ARG A CA 1
ATOM 1370 C C . ARG A 1 174 ? 0.004 -4.941 -10.223 1.00 96.88 174 ARG A C 1
ATOM 1372 O O . ARG A 1 174 ? -0.946 -4.975 -9.446 1.00 96.88 174 ARG A O 1
ATOM 1379 N N . CYS A 1 175 ? 0.956 -5.872 -10.237 1.00 94.75 175 CYS A N 1
ATOM 1380 C CA . CYS A 1 175 ? 0.986 -6.999 -9.301 1.00 94.75 175 CYS A CA 1
ATOM 1381 C C . CYS A 1 175 ? 1.126 -6.526 -7.849 1.00 94.75 175 CYS A C 1
ATOM 1383 O O . CYS A 1 175 ? 0.379 -6.985 -6.986 1.00 94.75 175 CYS A O 1
ATOM 1385 N N . LEU A 1 176 ? 2.018 -5.563 -7.593 1.00 92.44 176 LEU A N 1
ATOM 1386 C CA . LEU A 1 176 ? 2.157 -4.934 -6.280 1.00 92.44 176 LEU A CA 1
ATOM 1387 C C . LEU A 1 176 ? 0.859 -4.236 -5.867 1.00 92.44 176 LEU A C 1
ATOM 1389 O O . LEU A 1 176 ? 0.374 -4.468 -4.768 1.00 92.44 176 LEU A O 1
ATOM 1393 N N . GLY A 1 177 ? 0.236 -3.461 -6.756 1.00 92.25 177 GLY A N 1
ATOM 1394 C CA . GLY A 1 177 ? -1.044 -2.813 -6.466 1.00 92.25 177 GLY A CA 1
ATOM 1395 C C . GLY A 1 177 ? -2.148 -3.803 -6.079 1.00 92.25 177 GLY A C 1
ATOM 13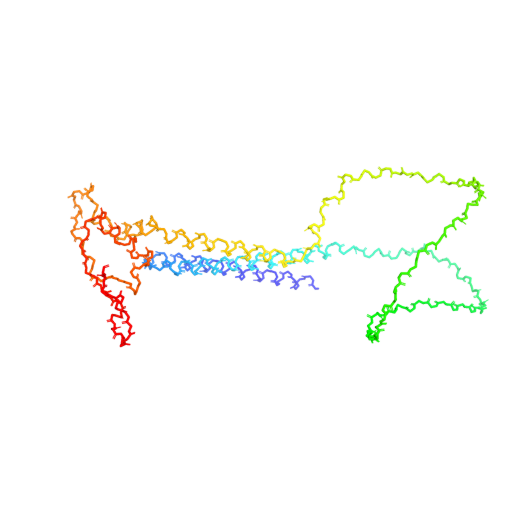96 O O . GLY A 1 177 ? -2.920 -3.531 -5.166 1.00 92.25 177 GLY A O 1
ATOM 1397 N N . VAL A 1 178 ? -2.204 -4.973 -6.723 1.00 94.75 178 VAL A N 1
ATOM 1398 C CA . VAL A 1 178 ? -3.154 -6.039 -6.357 1.00 94.75 178 VAL A CA 1
ATOM 1399 C C . VAL A 1 178 ? -2.810 -6.656 -4.999 1.00 94.75 178 VAL A C 1
ATOM 1401 O O . VAL A 1 178 ? -3.713 -6.862 -4.193 1.00 94.75 178 VAL A O 1
ATOM 1404 N N . TYR A 1 179 ? -1.529 -6.915 -4.730 1.00 93.88 179 TYR A N 1
ATOM 1405 C CA . TYR A 1 179 ? -1.070 -7.468 -3.454 1.00 93.88 179 TYR A CA 1
ATOM 1406 C C . TYR A 1 179 ? -1.392 -6.542 -2.274 1.00 93.88 179 TYR A C 1
ATOM 1408 O O . TYR A 1 179 ? -1.967 -6.980 -1.282 1.00 93.88 179 TYR A O 1
ATOM 1416 N N . TRP A 1 180 ? -1.098 -5.249 -2.404 1.00 93.38 180 TRP A N 1
ATOM 1417 C CA . TRP A 1 180 ? -1.350 -4.250 -1.361 1.00 93.38 180 TRP A CA 1
ATOM 1418 C C . TRP A 1 180 ? -2.836 -3.978 -1.119 1.00 93.38 180 TRP A C 1
ATOM 1420 O O . TRP A 1 180 ? -3.220 -3.532 -0.047 1.00 93.38 180 TRP A O 1
ATOM 1430 N N . GLN A 1 181 ? -3.686 -4.261 -2.105 1.00 93.69 181 GLN A N 1
ATOM 1431 C CA . GLN A 1 181 ? -5.140 -4.198 -1.953 1.00 93.69 181 GLN A CA 1
ATOM 1432 C C . GLN A 1 181 ? -5.746 -5.512 -1.443 1.00 93.69 181 GLN A C 1
ATOM 1434 O O . GLN A 1 181 ? -6.971 -5.646 -1.445 1.00 93.69 181 GLN A O 1
ATOM 1439 N N . SER A 1 182 ? -4.924 -6.497 -1.072 1.00 96.94 182 SER A N 1
ATOM 1440 C CA . SER A 1 182 ? -5.405 -7.752 -0.502 1.00 96.94 182 SER A CA 1
ATOM 1441 C C . SER A 1 182 ? -5.706 -7.604 0.990 1.00 96.94 182 SER A C 1
ATOM 1443 O O . SER A 1 182 ? -5.071 -6.825 1.694 1.00 96.94 182 SER A O 1
ATOM 1445 N N . TYR A 1 183 ? -6.665 -8.395 1.476 1.00 97.50 183 TYR A N 1
ATOM 1446 C CA . TYR A 1 183 ? -7.024 -8.432 2.894 1.00 97.50 183 TYR A CA 1
ATOM 1447 C C . TYR A 1 183 ? -5.826 -8.786 3.785 1.00 97.50 183 TYR A C 1
ATOM 1449 O O . TYR A 1 183 ? -5.579 -8.085 4.752 1.00 97.50 183 TYR A O 1
ATOM 1457 N N . GLY A 1 184 ? -5.049 -9.813 3.420 1.00 97.12 184 GLY A N 1
ATOM 1458 C CA . GLY A 1 184 ? -3.917 -10.265 4.235 1.00 97.12 184 GLY A CA 1
ATOM 1459 C C . GLY A 1 184 ? -2.799 -9.228 4.358 1.00 97.12 184 GLY A C 1
ATOM 1460 O O . GLY A 1 184 ? -2.130 -9.178 5.380 1.00 97.12 184 GLY A O 1
ATOM 1461 N N . ALA A 1 185 ? -2.611 -8.367 3.350 1.00 95.62 185 ALA A N 1
ATOM 1462 C CA . ALA A 1 185 ? -1.669 -7.254 3.461 1.00 95.62 185 ALA A CA 1
ATOM 1463 C C . ALA A 1 185 ? -2.152 -6.191 4.462 1.00 95.62 185 ALA A C 1
ATOM 1465 O O . ALA A 1 185 ? -1.338 -5.678 5.222 1.00 95.62 185 ALA A O 1
ATOM 1466 N N . LEU A 1 186 ? -3.459 -5.887 4.480 1.00 96.06 186 LEU A N 1
ATOM 1467 C CA . LEU A 1 186 ? -4.046 -4.967 5.460 1.00 96.06 186 LEU A CA 1
ATOM 1468 C C . LEU A 1 186 ? -3.985 -5.554 6.874 1.00 96.06 186 LEU A C 1
ATOM 1470 O O . LEU A 1 186 ? -3.546 -4.870 7.785 1.00 96.06 186 LEU A O 1
ATOM 1474 N N . GLU A 1 187 ? -4.416 -6.803 7.043 1.00 97.19 187 GLU A N 1
ATOM 1475 C CA . GLU A 1 187 ? -4.403 -7.523 8.322 1.00 97.19 187 GLU A CA 1
ATOM 1476 C C . GLU A 1 187 ? -2.995 -7.538 8.924 1.00 97.19 187 GLU A C 1
ATOM 1478 O O . GLU A 1 187 ? -2.802 -7.004 10.008 1.00 97.19 187 GLU A O 1
ATOM 1483 N N . ALA A 1 188 ? -1.988 -7.974 8.157 1.00 95.69 188 ALA A N 1
ATOM 1484 C CA . ALA A 1 188 ? -0.600 -7.974 8.614 1.00 95.69 188 ALA A CA 1
ATOM 1485 C C . ALA A 1 188 ? -0.076 -6.571 8.983 1.00 95.69 188 ALA A C 1
ATOM 1487 O O . ALA A 1 188 ? 0.739 -6.436 9.893 1.00 95.69 188 ALA A O 1
ATOM 1488 N N . GLU A 1 189 ? -0.514 -5.518 8.281 1.00 95.75 189 GLU A N 1
ATOM 1489 C CA . GLU A 1 189 ? -0.138 -4.139 8.615 1.00 95.75 189 GLU A CA 1
ATOM 1490 C C . GLU A 1 189 ? -0.804 -3.650 9.911 1.00 95.75 189 GLU A C 1
ATOM 1492 O O . GLU A 1 189 ? -0.172 -2.931 10.688 1.00 95.75 189 GLU A O 1
ATOM 1497 N N . LEU A 1 190 ? -2.068 -4.001 10.150 1.00 95.75 190 LEU A N 1
ATOM 1498 C CA . LEU A 1 190 ? -2.768 -3.644 11.386 1.00 95.75 190 LEU A CA 1
ATOM 1499 C C . LEU A 1 190 ? -2.215 -4.434 12.577 1.00 95.75 190 LEU A C 1
ATOM 1501 O O . LEU A 1 190 ? -1.974 -3.835 13.629 1.00 95.75 190 LEU A O 1
ATOM 1505 N N . ASP A 1 191 ? -1.906 -5.715 12.376 1.00 95.38 191 ASP A N 1
ATOM 1506 C CA . ASP A 1 191 ? -1.270 -6.591 13.361 1.00 95.38 191 ASP A CA 1
ATOM 1507 C C . ASP A 1 191 ? 0.069 -6.034 13.852 1.00 95.38 191 ASP A C 1
ATOM 1509 O O . ASP A 1 191 ? 0.285 -5.902 15.060 1.00 95.38 191 ASP A O 1
ATOM 1513 N N . ASP A 1 192 ? 0.934 -5.625 12.919 1.00 94.69 192 ASP A N 1
ATOM 1514 C CA . ASP A 1 192 ? 2.255 -5.055 13.221 1.00 94.69 192 ASP A CA 1
ATOM 1515 C C . ASP A 1 192 ? 2.163 -3.720 13.978 1.00 94.69 192 ASP A C 1
ATOM 1517 O O . ASP A 1 192 ? 3.010 -3.399 14.813 1.00 94.69 192 ASP A O 1
ATOM 1521 N N . ARG A 1 193 ? 1.120 -2.924 13.713 1.00 93.44 193 ARG A N 1
ATOM 1522 C CA . ARG A 1 193 ? 0.963 -1.597 14.325 1.00 93.44 193 ARG A CA 1
ATOM 1523 C C . ARG A 1 193 ? 0.325 -1.641 15.703 1.00 93.44 193 ARG A C 1
ATOM 1525 O O . ARG A 1 193 ? 0.752 -0.894 16.582 1.00 93.44 193 ARG A O 1
ATOM 1532 N N . TRP A 1 194 ? -0.744 -2.411 15.861 1.00 93.69 194 TRP A N 1
ATOM 1533 C CA . TRP A 1 194 ? -1.536 -2.427 17.092 1.00 93.69 194 TRP A CA 1
ATOM 1534 C C . TRP A 1 194 ? -2.331 -3.715 17.310 1.00 93.69 194 TRP A C 1
ATOM 1536 O O . TRP A 1 194 ? -2.891 -3.867 18.392 1.00 93.69 194 TRP A O 1
ATOM 1546 N N . GLY A 1 195 ? -2.375 -4.660 16.363 1.00 93.12 195 GLY A N 1
ATOM 1547 C CA . GLY A 1 195 ? -3.089 -5.925 16.577 1.00 93.12 195 GLY A CA 1
ATOM 1548 C C . GLY A 1 195 ? -2.511 -6.759 17.722 1.00 93.12 195 GLY A C 1
ATOM 1549 O O . GLY A 1 195 ? -3.241 -7.493 18.373 1.00 93.12 195 GLY A O 1
ATOM 1550 N N . PHE A 1 196 ? -1.247 -6.541 18.097 1.00 92.38 196 PHE A N 1
ATOM 1551 C CA . PHE A 1 196 ? -0.682 -7.123 19.321 1.00 92.38 196 PHE A CA 1
ATOM 1552 C C . PHE A 1 196 ? -1.415 -6.716 20.618 1.00 92.38 196 PHE A C 1
ATOM 1554 O O . PHE A 1 196 ? -1.239 -7.385 21.633 1.00 92.38 196 PHE A O 1
ATOM 1561 N N . LEU A 1 197 ? -2.200 -5.628 20.617 1.00 93.81 197 LEU A N 1
ATOM 1562 C CA . LEU A 1 197 ? -3.024 -5.205 21.759 1.00 93.81 197 LEU A CA 1
ATOM 1563 C C . LEU A 1 197 ? -4.334 -5.995 21.870 1.00 93.81 197 LEU A C 1
ATOM 1565 O O . LEU A 1 197 ? -4.962 -5.971 22.918 1.00 93.81 197 LEU A O 1
ATOM 1569 N N . ILE A 1 198 ? -4.758 -6.664 20.801 1.00 93.62 198 ILE A N 1
ATOM 1570 C CA . ILE A 1 198 ? -6.031 -7.402 20.700 1.00 93.62 198 ILE A CA 1
ATOM 1571 C C . ILE A 1 198 ? -5.798 -8.888 20.412 1.00 93.62 198 ILE A C 1
ATOM 1573 O O . ILE A 1 198 ? -6.695 -9.597 19.971 1.00 93.62 198 ILE A O 1
ATOM 1577 N N . ASP A 1 199 ? -4.566 -9.347 20.612 1.00 90.75 199 ASP A N 1
ATOM 1578 C CA . ASP A 1 199 ? -4.197 -10.743 20.467 1.00 90.75 199 ASP A CA 1
ATOM 1579 C C . ASP A 1 199 ? -4.667 -11.516 21.706 1.00 90.75 199 ASP A C 1
ATOM 1581 O O . ASP A 1 199 ? -4.054 -11.441 22.773 1.00 90.75 199 ASP A O 1
ATOM 1585 N N . ASP A 1 200 ? -5.764 -12.260 21.555 1.00 84.81 200 ASP A N 1
ATOM 1586 C CA . ASP A 1 200 ? -6.353 -13.102 22.606 1.00 84.81 200 ASP A CA 1
ATOM 1587 C C . ASP A 1 200 ? -5.433 -14.257 23.038 1.00 84.81 200 ASP A C 1
ATOM 1589 O O . ASP A 1 200 ? -5.716 -14.948 24.014 1.00 84.81 200 ASP A O 1
ATOM 1593 N N . THR A 1 201 ? -4.324 -14.503 22.331 1.00 88.50 201 THR A N 1
ATOM 1594 C CA . THR A 1 201 ? -3.344 -15.517 22.748 1.00 88.50 201 THR A CA 1
ATOM 1595 C C . THR A 1 201 ? -2.397 -15.021 23.844 1.00 88.50 201 THR A C 1
ATOM 1597 O O . THR A 1 201 ? -1.639 -15.821 24.403 1.00 88.50 201 THR A O 1
ATOM 1600 N N . ARG A 1 202 ? -2.425 -13.718 24.166 1.00 85.94 202 ARG A N 1
ATOM 1601 C CA . ARG A 1 202 ? -1.518 -13.066 25.120 1.00 85.94 202 ARG A CA 1
ATOM 1602 C C . ARG A 1 202 ? -2.282 -12.488 26.309 1.00 85.94 202 ARG A C 1
ATOM 1604 O O . ARG A 1 202 ? -2.519 -11.285 26.379 1.00 85.94 202 ARG A O 1
ATOM 1611 N N . ASP A 1 203 ? -2.580 -13.347 27.283 1.00 83.25 203 ASP A N 1
ATOM 1612 C CA . ASP A 1 203 ? -3.327 -13.008 28.508 1.00 83.25 203 ASP A CA 1
ATOM 1613 C C . ASP A 1 203 ? -2.756 -11.812 29.308 1.00 83.25 203 ASP A C 1
ATOM 1615 O O . ASP A 1 203 ? -3.441 -11.247 30.161 1.00 83.25 203 ASP A O 1
ATOM 1619 N N . ASP A 1 204 ? -1.497 -11.428 29.079 1.00 87.62 204 ASP A N 1
ATOM 1620 C CA . ASP A 1 204 ? -0.786 -10.378 29.810 1.00 87.62 204 ASP A CA 1
ATOM 1621 C C . ASP A 1 204 ? -0.775 -8.997 29.125 1.00 87.62 204 ASP A C 1
ATOM 1623 O O . ASP A 1 204 ? -0.373 -8.019 29.763 1.00 87.62 204 ASP A O 1
ATOM 1627 N N . VAL A 1 205 ? -1.199 -8.886 27.856 1.00 82.69 205 VAL A N 1
ATOM 1628 C CA . VAL A 1 205 ? -1.056 -7.643 27.056 1.00 82.69 205 VAL A CA 1
ATOM 1629 C C . VAL A 1 205 ? -2.364 -7.171 26.406 1.00 82.69 205 VAL A C 1
ATOM 1631 O O . VAL A 1 205 ? -2.412 -6.047 25.899 1.00 82.69 205 VAL A O 1
ATOM 1634 N N . SER A 1 206 ? -3.438 -7.964 26.444 1.00 88.69 206 SER A N 1
ATOM 1635 C CA . SER A 1 206 ? -4.693 -7.602 25.777 1.00 88.69 206 SER A CA 1
ATOM 1636 C C . SER A 1 206 ? -5.353 -6.363 26.402 1.00 88.69 206 SER A C 1
ATOM 1638 O O . SER A 1 206 ? -5.594 -6.293 27.610 1.00 88.69 206 SER A O 1
ATOM 1640 N N . ALA A 1 207 ? -5.674 -5.376 25.567 1.00 91.12 207 ALA A N 1
ATOM 1641 C CA . ALA A 1 207 ? -6.372 -4.151 25.933 1.00 91.12 207 ALA A CA 1
ATOM 1642 C C . ALA A 1 207 ? -7.510 -3.875 24.937 1.00 91.12 207 ALA A C 1
ATOM 1644 O O . ALA A 1 207 ? -7.341 -4.093 23.737 1.00 91.12 207 ALA A O 1
ATOM 1645 N N . PRO A 1 208 ? -8.664 -3.355 25.394 1.00 91.50 208 PRO A N 1
ATOM 1646 C CA . PRO A 1 208 ? -9.744 -2.996 24.487 1.00 91.50 208 PRO A CA 1
ATOM 1647 C C . PRO A 1 208 ? -9.289 -1.861 23.563 1.00 91.50 208 PRO A C 1
ATOM 1649 O O . PRO A 1 208 ? -8.864 -0.798 24.023 1.00 91.50 208 PRO A O 1
ATOM 1652 N N . VAL A 1 209 ? -9.393 -2.083 22.254 1.00 93.75 209 VAL A N 1
ATOM 1653 C CA . VAL A 1 209 ? -9.082 -1.082 21.229 1.00 93.75 209 VAL A CA 1
ATOM 1654 C C . VAL A 1 209 ? -10.384 -0.555 20.637 1.00 93.75 209 VAL A C 1
ATOM 1656 O O . VAL A 1 209 ? -11.229 -1.322 20.187 1.00 93.75 209 VAL A O 1
ATOM 1659 N N . TRP A 1 210 ? -10.524 0.771 20.613 1.00 94.50 210 TRP A N 1
ATOM 1660 C CA . TRP A 1 210 ? -11.628 1.472 19.958 1.00 94.50 210 TRP A CA 1
ATOM 1661 C C . TRP A 1 210 ? -11.094 2.213 18.730 1.00 94.50 210 TRP A C 1
ATOM 1663 O O . TRP A 1 210 ? -10.244 3.101 18.853 1.00 94.50 210 TRP A O 1
ATOM 1673 N N . LEU A 1 211 ? -11.631 1.921 17.542 1.00 94.12 211 LEU A N 1
ATOM 1674 C CA . LEU A 1 211 ? -11.316 2.681 16.324 1.00 94.12 211 LEU A CA 1
ATOM 1675 C C . LEU A 1 211 ? -12.149 3.970 16.266 1.00 94.12 211 LEU A C 1
ATOM 1677 O O . LEU A 1 211 ? -13.323 3.956 15.896 1.00 94.12 211 LEU A O 1
ATOM 1681 N N . GLY A 1 212 ? -11.556 5.075 16.730 1.00 91.31 212 GLY A N 1
ATOM 1682 C CA . GLY A 1 212 ? -12.277 6.332 16.978 1.00 91.31 212 GLY A CA 1
ATOM 1683 C C . GLY A 1 212 ? -12.708 7.077 15.716 1.00 91.31 212 GLY A C 1
ATOM 1684 O O . GLY A 1 212 ? -13.779 7.671 15.696 1.00 91.31 212 GLY A O 1
ATOM 1685 N N . GLU A 1 213 ? -11.895 7.032 14.663 1.00 88.19 213 GLU A N 1
ATOM 1686 C CA . GLU A 1 213 ? -12.172 7.730 13.409 1.00 88.19 213 GLU A CA 1
ATOM 1687 C C . GLU A 1 213 ? -11.644 6.919 12.230 1.00 88.19 213 GLU A C 1
ATOM 1689 O O . GLU A 1 213 ? -10.438 6.781 12.025 1.00 88.19 213 GLU A O 1
ATOM 1694 N N . PHE A 1 214 ? -12.555 6.382 11.429 1.00 87.94 214 PHE A N 1
ATOM 1695 C CA . PHE A 1 214 ? -12.229 5.795 10.137 1.00 87.94 214 PHE A CA 1
ATOM 1696 C C . PHE A 1 214 ? -13.485 5.797 9.262 1.00 87.94 214 PHE A C 1
ATOM 1698 O O . PHE A 1 214 ? -14.616 5.713 9.747 1.00 87.94 214 PHE A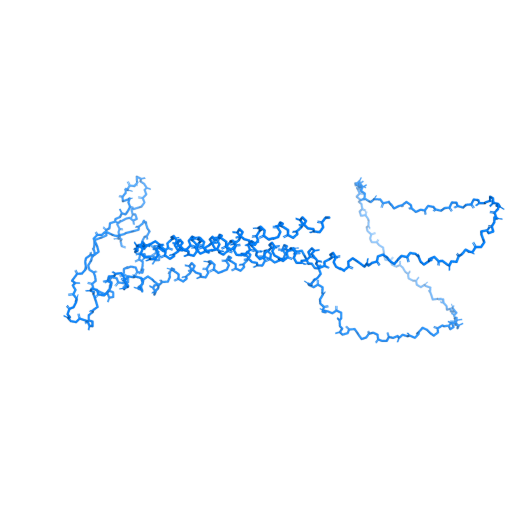 O 1
ATOM 1705 N N . GLY A 1 215 ? -13.290 5.912 7.954 1.00 84.88 215 GLY A N 1
ATOM 1706 C CA . GLY A 1 215 ? -14.388 5.928 7.005 1.00 84.88 215 GLY A CA 1
ATOM 1707 C C . GLY A 1 215 ? -13.916 6.147 5.578 1.00 84.88 215 GLY A C 1
ATOM 1708 O O . GLY A 1 215 ? -12.745 6.401 5.307 1.00 84.88 215 GLY A O 1
ATOM 1709 N N . THR A 1 216 ? -14.850 6.004 4.650 1.00 84.56 216 THR A N 1
ATOM 1710 C CA . THR A 1 216 ? -14.656 6.187 3.210 1.00 84.56 216 THR A CA 1
ATOM 1711 C C . THR A 1 216 ? -15.915 6.822 2.632 1.00 84.56 216 THR A C 1
ATOM 1713 O O . THR A 1 216 ? -16.998 6.687 3.201 1.00 84.56 216 THR A O 1
ATOM 1716 N N . ASP A 1 217 ? -15.766 7.497 1.500 1.00 77.00 217 ASP A N 1
ATOM 1717 C CA . ASP A 1 217 ? -16.845 8.038 0.674 1.00 77.00 217 ASP A CA 1
ATOM 1718 C C . ASP A 1 217 ? -17.626 6.959 -0.102 1.00 77.00 217 ASP A C 1
ATOM 1720 O O . ASP A 1 217 ? -18.697 7.238 -0.641 1.00 77.00 217 ASP A O 1
ATOM 1724 N N . SER A 1 218 ? -17.110 5.725 -0.158 1.00 78.69 218 SER A N 1
ATOM 1725 C CA . SER A 1 218 ? -17.710 4.618 -0.898 1.00 78.69 218 SER A CA 1
ATOM 1726 C C . SER A 1 218 ? -17.877 3.371 -0.030 1.00 78.69 218 SER A C 1
ATOM 1728 O O . SER A 1 218 ? -16.911 2.661 0.265 1.00 78.69 218 SER A O 1
ATOM 1730 N N . SER A 1 219 ? -19.129 3.038 0.294 1.00 71.44 219 SER A N 1
ATOM 1731 C CA . SER A 1 219 ? -19.510 1.805 1.005 1.00 71.44 219 SER A CA 1
ATOM 1732 C C . SER A 1 219 ? -19.069 0.522 0.280 1.00 71.44 219 SER A C 1
ATOM 1734 O O . SER A 1 219 ? -18.845 -0.510 0.907 1.00 71.44 219 SER A O 1
ATOM 1736 N N . GLY A 1 220 ? -18.875 0.587 -1.041 1.00 81.00 220 GLY A N 1
ATOM 1737 C CA . GLY A 1 220 ? -18.372 -0.516 -1.864 1.00 81.00 220 GLY A CA 1
ATOM 1738 C C . GLY A 1 220 ? -16.846 -0.609 -1.959 1.00 81.00 220 GLY A C 1
ATOM 1739 O O . GLY A 1 220 ? -16.335 -1.450 -2.708 1.00 81.00 220 GLY A O 1
ATOM 1740 N N . SER A 1 221 ? -16.089 0.249 -1.265 1.00 88.88 221 SER A N 1
ATOM 1741 C CA . SER A 1 221 ? -14.630 0.230 -1.378 1.00 88.88 221 SER A CA 1
ATOM 1742 C C . SER A 1 221 ? -14.042 -1.068 -0.810 1.00 88.88 221 SER A C 1
ATOM 1744 O O . SER A 1 221 ? -14.484 -1.614 0.204 1.00 88.88 221 SER A O 1
ATOM 1746 N N . ARG A 1 222 ? -12.996 -1.591 -1.466 1.00 92.12 222 ARG A N 1
ATOM 1747 C CA . ARG A 1 222 ? -12.300 -2.795 -0.974 1.00 92.12 222 ARG A CA 1
ATOM 1748 C C . ARG A 1 222 ? -11.720 -2.576 0.417 1.00 92.12 222 ARG A C 1
ATOM 1750 O O . ARG A 1 222 ? -11.757 -3.496 1.224 1.00 92.12 222 ARG A O 1
ATOM 1757 N N . TRP A 1 223 ? -11.217 -1.369 0.672 1.00 91.75 223 TRP A N 1
ATOM 1758 C CA . TRP A 1 223 ? -10.700 -0.973 1.973 1.00 91.75 223 TRP A CA 1
ATOM 1759 C C . TRP A 1 223 ? -11.778 -1.096 3.052 1.00 91.75 223 TRP A C 1
ATOM 1761 O O . TRP A 1 223 ? -11.535 -1.786 4.036 1.00 91.75 223 TRP A O 1
ATOM 1771 N N . TRP A 1 224 ? -12.986 -0.560 2.819 1.00 91.56 224 TRP A N 1
ATOM 1772 C CA . TRP A 1 224 ? -14.105 -0.663 3.765 1.00 91.56 224 TRP A CA 1
ATOM 1773 C C . TRP A 1 224 ? -14.440 -2.110 4.107 1.00 91.56 224 TRP A C 1
ATOM 1775 O O . TRP A 1 224 ? -14.527 -2.482 5.275 1.00 91.56 224 TRP A O 1
ATOM 1785 N N . ARG A 1 225 ? -14.541 -2.967 3.088 1.00 93.81 225 ARG A N 1
ATOM 1786 C CA . ARG A 1 225 ? -14.786 -4.401 3.281 1.00 93.81 225 ARG A CA 1
ATOM 1787 C C . ARG A 1 225 ? -13.670 -5.096 4.069 1.00 93.81 225 ARG A C 1
ATOM 1789 O O . ARG A 1 225 ? -13.938 -6.053 4.785 1.00 93.81 225 ARG A O 1
ATOM 1796 N N . HIS A 1 226 ? -12.418 -4.677 3.904 1.00 95.94 226 HIS A N 1
ATOM 1797 C CA . HIS A 1 226 ? -11.287 -5.282 4.605 1.00 95.94 226 HIS A CA 1
ATOM 1798 C C . HIS A 1 226 ? -11.193 -4.816 6.058 1.00 95.94 226 HIS A C 1
ATOM 1800 O O . HIS A 1 226 ? -11.055 -5.666 6.931 1.00 95.94 226 HIS A O 1
ATOM 1806 N N . ILE A 1 227 ? -11.350 -3.518 6.329 1.00 95.12 227 ILE A N 1
ATOM 1807 C CA . ILE A 1 227 ? -11.302 -2.995 7.700 1.00 95.12 227 ILE A CA 1
ATOM 1808 C C . ILE A 1 227 ? -12.496 -3.469 8.536 1.00 95.12 227 ILE A C 1
ATOM 1810 O O . ILE A 1 227 ? -12.316 -3.849 9.685 1.00 95.12 227 ILE A O 1
ATOM 1814 N N . THR A 1 228 ? -13.700 -3.540 7.957 1.00 93.69 228 THR A N 1
ATOM 1815 C CA . THR A 1 228 ? -14.884 -4.072 8.660 1.00 93.69 228 THR A CA 1
ATOM 1816 C C . THR A 1 228 ? -14.759 -5.566 8.935 1.00 93.69 228 THR A C 1
ATOM 1818 O O . THR A 1 228 ? -15.091 -6.008 10.030 1.00 93.69 228 THR A O 1
ATOM 1821 N N . ARG A 1 229 ? -14.218 -6.344 7.985 1.00 96.06 229 ARG A N 1
ATOM 1822 C CA . ARG A 1 229 ? -13.891 -7.758 8.212 1.00 96.06 229 ARG A CA 1
ATOM 1823 C C . ARG A 1 229 ? -12.871 -7.929 9.340 1.00 96.06 229 ARG A C 1
ATOM 1825 O O . ARG A 1 229 ? -13.065 -8.802 10.175 1.00 96.06 229 ARG A O 1
ATOM 1832 N N . TYR A 1 230 ? -11.816 -7.115 9.355 1.00 96.19 230 TYR A N 1
ATOM 1833 C CA . TYR A 1 230 ? -10.806 -7.143 10.412 1.00 96.19 230 TYR A CA 1
ATOM 1834 C C . TYR A 1 230 ? -11.435 -6.794 11.771 1.00 96.19 230 TYR A C 1
ATOM 1836 O O . TYR A 1 230 ? -11.295 -7.546 12.728 1.00 96.19 230 TYR A O 1
ATOM 1844 N N . ALA A 1 231 ? -12.239 -5.728 11.840 1.00 95.12 231 ALA A N 1
ATOM 1845 C CA . ALA A 1 231 ? -12.934 -5.340 13.066 1.00 95.12 231 ALA A CA 1
ATOM 1846 C C . ALA A 1 231 ? -13.865 -6.437 13.605 1.00 95.12 231 ALA A C 1
ATOM 1848 O O . ALA A 1 231 ? -13.857 -6.719 14.799 1.00 95.12 231 ALA A O 1
ATOM 1849 N N . GLN A 1 232 ? -14.612 -7.108 12.725 1.00 94.75 232 GLN A N 1
ATOM 1850 C CA . GLN A 1 232 ? -15.460 -8.243 13.099 1.00 94.75 232 GLN A CA 1
ATOM 1851 C C . GLN A 1 232 ? -14.653 -9.453 13.586 1.00 94.75 232 GLN A C 1
ATOM 1853 O O . GLN A 1 232 ? -15.092 -10.133 14.509 1.00 94.75 232 GLN A O 1
ATOM 1858 N N . GLY A 1 233 ? -13.500 -9.729 12.967 1.00 95.19 233 GLY A N 1
ATOM 1859 C CA . GLY A 1 233 ? -12.632 -10.852 13.331 1.00 95.19 233 GLY A CA 1
ATOM 1860 C C . GLY A 1 233 ? -11.934 -10.684 14.681 1.00 95.19 233 GLY A C 1
ATOM 1861 O O . GLY A 1 233 ? -11.646 -11.684 15.326 1.00 95.19 233 GLY A O 1
ATOM 1862 N N . HIS A 1 234 ? -11.716 -9.440 15.110 1.00 94.25 234 HIS A N 1
ATOM 1863 C CA . HIS A 1 234 ? -10.994 -9.099 16.340 1.00 94.25 234 HIS A CA 1
ATOM 1864 C C . HIS A 1 234 ? -11.869 -8.407 17.397 1.00 94.25 234 HIS A C 1
ATOM 1866 O O . HIS A 1 234 ? -11.348 -7.746 18.290 1.00 94.25 234 HIS A O 1
ATOM 1872 N N . HIS A 1 235 ? -13.199 -8.513 17.282 1.00 93.06 235 HIS A N 1
ATOM 1873 C CA . HIS A 1 235 ? -14.155 -7.921 18.229 1.00 93.06 235 HIS A CA 1
ATOM 1874 C C . HIS A 1 235 ? -13.913 -6.426 18.515 1.00 93.06 235 HIS A C 1
ATOM 1876 O O . HIS A 1 235 ? -14.073 -5.960 19.641 1.00 93.06 235 HIS A O 1
ATOM 1882 N N . LEU A 1 236 ? -13.525 -5.667 17.489 1.00 94.38 236 LEU A N 1
ATOM 1883 C CA . LEU A 1 236 ? -13.251 -4.241 17.618 1.00 94.38 236 LEU A CA 1
ATOM 1884 C C . LEU A 1 236 ? -14.530 -3.423 17.523 1.00 94.38 236 LEU A C 1
ATOM 1886 O O . LEU A 1 236 ? -15.236 -3.463 16.510 1.00 94.38 236 LEU A O 1
ATOM 1890 N N . ASP A 1 237 ? -14.746 -2.595 18.536 1.00 93.56 237 ASP A N 1
ATOM 1891 C CA . ASP A 1 237 ? -15.731 -1.528 18.483 1.00 93.56 237 ASP A CA 1
ATOM 1892 C C . ASP A 1 237 ? -15.170 -0.313 17.747 1.00 93.56 237 ASP A C 1
ATOM 1894 O O . ASP A 1 237 ? -13.965 -0.021 17.748 1.00 93.56 237 ASP A O 1
ATOM 1898 N N . PHE A 1 238 ? -16.061 0.411 17.075 1.00 93.06 238 PHE A N 1
ATOM 1899 C CA . PHE A 1 238 ? -15.646 1.502 16.218 1.00 93.06 238 PHE A CA 1
ATOM 1900 C C . PHE A 1 238 ? -16.699 2.598 16.084 1.00 93.06 238 PHE A C 1
ATOM 1902 O O . PHE A 1 238 ? -17.903 2.345 16.126 1.00 93.06 238 PHE A O 1
ATOM 1909 N N . ALA A 1 239 ? -16.235 3.826 15.861 1.00 89.50 239 ALA A N 1
ATOM 1910 C CA . ALA A 1 239 ? -17.075 4.946 15.462 1.00 89.50 239 ALA A CA 1
ATOM 1911 C C . ALA A 1 239 ? -16.786 5.285 13.994 1.00 89.50 239 ALA A C 1
ATOM 1913 O O . ALA A 1 239 ? -15.656 5.598 13.617 1.00 89.50 239 ALA A O 1
ATOM 1914 N N . TYR A 1 240 ? -17.808 5.179 13.143 1.00 86.69 240 TYR A N 1
ATOM 1915 C CA . TYR A 1 240 ? -17.675 5.545 11.738 1.00 86.69 240 TYR A CA 1
ATOM 1916 C C . TYR A 1 240 ? -17.675 7.066 11.591 1.00 86.69 240 TYR A C 1
ATOM 1918 O O . TYR A 1 240 ? -18.609 7.740 12.029 1.00 86.69 240 TYR A O 1
ATOM 1926 N N . TRP A 1 241 ? -16.646 7.590 10.929 1.00 84.06 241 TRP A N 1
ATOM 1927 C CA . TRP A 1 241 ? -16.550 9.003 10.588 1.00 84.06 241 TRP A CA 1
ATOM 1928 C C . TRP A 1 241 ? -16.597 9.170 9.073 1.00 84.06 241 TRP A C 1
ATOM 1930 O O . TRP A 1 241 ? -15.637 8.856 8.363 1.00 84.06 241 TRP A O 1
ATOM 1940 N N . SER A 1 242 ? -17.709 9.691 8.554 1.00 72.38 242 SER A N 1
ATOM 1941 C CA . SER A 1 242 ? -17.822 10.024 7.136 1.00 72.38 242 SER A CA 1
ATOM 1942 C C . SER A 1 242 ? -16.863 11.165 6.795 1.00 72.38 242 SER A C 1
ATOM 1944 O O . SER A 1 242 ? -17.099 12.325 7.151 1.00 72.38 242 SER A O 1
ATOM 1946 N N . PHE A 1 243 ? -15.774 10.855 6.097 1.00 65.19 243 PHE A N 1
ATOM 1947 C CA . PHE A 1 243 ? -14.863 11.873 5.590 1.00 65.19 243 PHE A CA 1
ATOM 1948 C C . PHE A 1 243 ? -15.616 12.751 4.575 1.00 65.19 243 PHE A C 1
ATOM 1950 O O . PHE A 1 243 ? -16.063 12.249 3.547 1.00 65.19 243 PHE A O 1
ATOM 1957 N N . ASN A 1 244 ? -15.785 14.046 4.871 1.00 66.38 244 ASN A N 1
ATOM 1958 C CA . ASN A 1 244 ? -16.620 14.982 4.103 1.00 66.38 244 ASN A CA 1
ATOM 1959 C C . ASN A 1 244 ? -18.084 14.535 3.938 1.00 66.38 244 ASN A C 1
ATOM 1961 O O . ASN A 1 244 ? -18.607 14.554 2.826 1.00 66.38 244 ASN A O 1
ATOM 1965 N N . GLY A 1 245 ? -18.756 14.188 5.041 1.00 66.94 245 GLY A N 1
ATOM 1966 C CA . GLY A 1 245 ? -20.190 13.856 5.084 1.00 66.94 245 GLY A CA 1
ATOM 1967 C C . GLY A 1 245 ? -21.153 15.004 4.736 1.00 66.94 245 GLY A C 1
ATOM 1968 O O . GLY A 1 245 ? -22.232 15.108 5.314 1.00 66.94 245 GLY A O 1
ATOM 1969 N N . GLU A 1 246 ? -20.777 15.907 3.830 1.00 73.06 246 GLU A N 1
ATOM 1970 C CA . GLU A 1 246 ? -21.660 16.956 3.341 1.00 73.06 246 GLU A CA 1
ATOM 1971 C C . GLU A 1 246 ? -22.703 16.347 2.399 1.00 73.06 246 GLU A C 1
ATOM 1973 O O . GLU A 1 246 ? -22.405 15.891 1.290 1.00 73.06 246 GLU A O 1
ATOM 1978 N N . LYS A 1 247 ? -23.963 16.374 2.833 1.00 73.12 247 LYS A N 1
ATOM 1979 C CA . LYS A 1 247 ? -25.095 16.030 1.979 1.00 73.12 247 LYS A CA 1
ATOM 1980 C C . LYS A 1 247 ? -25.289 17.122 0.934 1.00 73.12 247 LYS A C 1
ATOM 1982 O O . LYS A 1 247 ? -25.780 18.209 1.233 1.00 73.12 247 LYS A O 1
ATOM 1987 N N . ARG A 1 248 ? -24.945 16.823 -0.317 1.00 79.44 248 ARG A N 1
ATOM 1988 C CA . ARG A 1 248 ? -25.258 17.708 -1.443 1.00 79.44 248 ARG A CA 1
ATOM 1989 C C . ARG A 1 248 ? -26.741 17.612 -1.790 1.00 79.44 248 ARG A C 1
ATOM 1991 O O . ARG A 1 248 ? -27.312 16.524 -1.833 1.00 79.44 248 ARG A O 1
ATOM 1998 N N . THR A 1 249 ? -27.369 18.752 -2.066 1.00 87.00 249 THR A N 1
ATOM 1999 C CA . THR A 1 249 ? -28.764 18.802 -2.519 1.00 87.00 249 THR A CA 1
ATOM 2000 C C . THR A 1 249 ? -28.927 17.969 -3.796 1.00 87.00 249 THR A C 1
ATOM 2002 O O . THR A 1 249 ? -28.153 18.136 -4.734 1.00 87.00 249 THR A O 1
ATOM 2005 N N . ASN A 1 250 ? -29.937 17.093 -3.838 1.00 88.00 250 ASN A N 1
ATOM 2006 C CA . ASN A 1 250 ? -30.247 16.189 -4.960 1.00 88.00 250 ASN A CA 1
ATOM 2007 C C . ASN A 1 250 ? -29.216 15.079 -5.250 1.00 88.00 250 ASN A C 1
ATOM 2009 O O . ASN A 1 250 ? -29.213 14.534 -6.352 1.00 88.00 250 ASN A O 1
ATOM 2013 N N . HIS A 1 251 ? -28.363 14.726 -4.287 1.00 78.69 251 HIS A N 1
ATOM 2014 C CA . HIS A 1 251 ? -27.524 13.530 -4.366 1.00 78.69 251 HIS A CA 1
ATOM 2015 C C . HIS A 1 251 ? -27.941 12.507 -3.308 1.00 78.69 251 HIS A C 1
ATOM 2017 O O . HIS A 1 251 ? -28.338 12.882 -2.202 1.00 78.69 251 HIS A O 1
ATOM 2023 N N . ASP A 1 252 ? -27.832 11.223 -3.652 1.00 77.19 252 ASP A N 1
ATOM 2024 C CA . ASP A 1 252 ? -28.044 10.134 -2.703 1.00 77.19 252 ASP A CA 1
ATOM 2025 C C . ASP A 1 252 ? -26.999 10.191 -1.582 1.00 77.19 252 ASP A C 1
ATOM 2027 O O . ASP A 1 252 ? -25.820 10.481 -1.801 1.00 77.19 252 ASP A O 1
ATOM 2031 N N . GLU A 1 253 ? -27.452 9.937 -0.357 1.00 70.81 253 GLU A N 1
ATOM 2032 C CA . GLU A 1 253 ? -26.623 9.976 0.841 1.00 70.81 253 GLU A CA 1
ATOM 2033 C C . GLU A 1 253 ? -25.772 8.704 0.919 1.00 70.81 253 GLU A C 1
ATOM 2035 O O . GLU A 1 253 ? -26.251 7.648 1.314 1.00 70.81 253 GLU A O 1
ATOM 2040 N N . SER A 1 254 ? -24.501 8.799 0.521 1.00 67.19 254 SER A N 1
ATOM 2041 C CA . SER A 1 254 ? -23.559 7.668 0.534 1.00 67.19 254 SER A CA 1
ATOM 2042 C C . SER A 1 254 ? -22.847 7.466 1.875 1.00 67.19 254 SER A C 1
ATOM 2044 O O . SER A 1 254 ? -22.112 6.494 2.039 1.00 67.19 254 SER A O 1
ATOM 2046 N N . PHE A 1 255 ? -23.037 8.397 2.814 1.00 68.00 255 PHE A N 1
ATOM 2047 C CA . PHE A 1 255 ? -22.331 8.460 4.096 1.00 68.00 255 PHE A CA 1
ATOM 2048 C C . PHE A 1 255 ? -23.107 7.817 5.247 1.00 68.00 255 PHE A C 1
ATOM 2050 O O . PHE A 1 255 ? -22.513 7.426 6.245 1.00 68.00 255 PHE A O 1
ATOM 2057 N N . GLY A 1 256 ? -24.427 7.679 5.119 1.00 61.41 256 GLY A N 1
ATOM 2058 C CA . GLY A 1 256 ? -25.192 6.804 5.993 1.00 61.41 256 GLY A CA 1
ATOM 2059 C C . GLY A 1 256 ? -24.952 5.381 5.522 1.00 61.41 256 GLY A C 1
ATOM 2060 O O . GLY A 1 256 ? -25.483 4.993 4.491 1.00 61.41 256 GLY A O 1
ATOM 2061 N N . ILE A 1 257 ? -24.104 4.625 6.215 1.00 61.28 257 ILE A N 1
ATOM 2062 C CA . ILE A 1 257 ? -23.969 3.186 5.978 1.00 61.28 257 ILE A CA 1
ATOM 2063 C C . ILE A 1 257 ? -25.379 2.581 6.117 1.00 61.28 257 ILE A C 1
ATOM 2065 O O . ILE A 1 257 ? -25.934 2.601 7.214 1.00 61.28 257 ILE A O 1
ATOM 2069 N N . VAL A 1 258 ? -25.967 2.123 5.006 1.00 52.47 258 VAL A N 1
ATOM 2070 C CA . VAL A 1 258 ? -27.269 1.428 4.956 1.00 52.47 258 VAL A CA 1
ATOM 2071 C C . VAL A 1 258 ? -27.040 -0.071 4.879 1.00 52.47 258 VAL A C 1
ATOM 2073 O O . VAL A 1 258 ? -26.169 -0.478 4.074 1.00 52.47 258 VAL A O 1
#

Solvent-accessible surface area (backbone atoms only — not comparable to full-atom values): 16880 Å² total; per-residue (Å²): 117,68,75,63,54,54,52,54,53,50,51,52,51,52,53,50,52,51,51,52,51,51,53,50,52,48,54,52,52,47,61,73,66,70,64,86,46,68,66,56,53,50,51,49,50,50,52,50,51,52,50,49,51,51,50,51,53,53,51,50,53,50,51,48,54,53,51,53,63,68,63,58,63,79,75,76,71,80,77,88,80,77,90,70,82,82,77,85,74,88,72,91,75,91,75,92,78,86,84,82,85,80,80,94,78,86,92,77,90,82,82,87,80,86,79,81,89,83,81,88,81,83,86,86,89,81,84,87,77,91,76,89,75,90,72,89,71,80,77,73,82,73,72,82,85,61,83,84,72,68,79,81,69,74,68,78,49,67,62,61,57,51,52,50,51,52,52,51,51,52,52,50,54,51,53,49,53,55,50,66,69,31,58,69,49,49,51,55,52,44,39,74,73,53,37,66,31,57,33,85,89,40,91,88,57,57,48,96,60,71,48,72,72,49,66,54,74,46,81,83,36,69,65,53,57,39,54,52,50,50,28,66,75,59,75,44,50,72,40,82,37,49,64,80,66,72,80,55,88,97,54,84,73,55,58,64,89,124